Protein AF-A0A2V2ZLI0-F1 (afdb_monomer_lite)

Sequence (223 aa):
MAKIKTVINNLLGKIETTSERYEQTLEKKQEELIETQQKLQDAQFKLKDFHKMKVLGDITEEAYEAEAVTVKALTEKIETLHKEIGLIDTYKTEDVDAVLAEIKKAQAENVGEASNEVSQIKYKMQQAKLEYLQKIAEAREEYWKAVSTENRLNNILVKLGKKNQNYLSGAYEAIGFAGYGNGYSTTNLMVQQNEVFDALNYGRLPSPTISAVEKGKKAGYIK

Secondary structure (DSSP, 8-state):
-HHHHHHHHHHHHHHHHHHHHHHHHHHHHHHHHHHHHHHHHHHHHHHHHHHHHHHHTSS-HHHHHHHHHHHHHHHHHHHHHHHHHHHHHHHHHHHHHHHHHHHHHHHHHHHHHHHHHHHHHHHHHHHHHHHHHHHHHHHHHHHHHHHHHHHHHHHHHHHTTS-S------HHHHH------------TTS--HHHHHHHHHH-PPPHHHHHHHHHHHHTTS--

Organism: NCBI:txid665099

Radius of gyration: 44.16 Å; chains: 1; bounding box: 92×20×129 Å

Structure (mmCIF, N/CA/C/O backbone):
data_AF-A0A2V2ZLI0-F1
#
_entry.id   AF-A0A2V2ZLI0-F1
#
loop_
_atom_site.group_PDB
_atom_site.id
_atom_site.type_symbol
_atom_site.label_atom_id
_atom_site.label_alt_id
_atom_site.label_comp_id
_atom_site.label_asym_id
_atom_site.label_entity_id
_atom_site.label_seq_id
_atom_site.pdbx_PDB_ins_code
_atom_site.Cartn_x
_atom_site.Cartn_y
_atom_site.Cartn_z
_atom_site.occupancy
_atom_site.B_iso_or_equiv
_atom_site.auth_seq_id
_atom_site.auth_comp_id
_atom_site.auth_asym_id
_atom_site.auth_atom_id
_atom_site.pdbx_PDB_model_num
ATOM 1 N N . MET A 1 1 ? 1.819 7.529 -10.217 1.00 56.59 1 MET A N 1
ATOM 2 C CA . MET A 1 1 ? 2.603 7.529 -8.945 1.00 56.59 1 MET A CA 1
ATOM 3 C C . MET A 1 1 ? 2.273 8.609 -7.896 1.00 56.59 1 MET A C 1
ATOM 5 O O . MET A 1 1 ? 1.931 8.227 -6.783 1.00 56.59 1 MET A O 1
ATOM 9 N N . ALA A 1 2 ? 2.401 9.925 -8.157 1.00 61.19 2 ALA A N 1
ATOM 10 C CA . ALA A 1 2 ? 2.227 10.951 -7.102 1.00 61.19 2 ALA A CA 1
ATOM 11 C C . ALA A 1 2 ? 0.830 10.920 -6.447 1.00 61.19 2 ALA A C 1
ATOM 13 O O . ALA A 1 2 ? 0.724 10.978 -5.228 1.00 61.19 2 ALA A O 1
ATOM 14 N N . LYS A 1 3 ? -0.222 10.706 -7.250 1.00 74.88 3 LYS A N 1
ATOM 15 C CA . LYS A 1 3 ? -1.609 10.591 -6.771 1.00 74.88 3 LYS A CA 1
ATOM 16 C C . LYS A 1 3 ? -1.833 9.397 -5.836 1.00 74.88 3 LYS A C 1
ATOM 18 O O . LYS A 1 3 ? -2.489 9.565 -4.819 1.00 74.88 3 LYS A O 1
ATOM 23 N N . ILE A 1 4 ? -1.262 8.224 -6.127 1.00 71.94 4 ILE A N 1
ATOM 24 C CA . ILE A 1 4 ? -1.454 7.031 -5.282 1.00 71.94 4 ILE A CA 1
ATOM 25 C C . ILE A 1 4 ? -0.708 7.163 -3.950 1.00 71.94 4 ILE A C 1
ATOM 27 O O . ILE A 1 4 ? -1.255 6.803 -2.913 1.00 71.94 4 ILE A O 1
ATOM 31 N N . LYS A 1 5 ? 0.498 7.749 -3.940 1.00 74.12 5 LYS A N 1
ATOM 32 C CA . LYS A 1 5 ? 1.193 8.071 -2.680 1.00 74.12 5 LYS A CA 1
ATOM 33 C C . LYS A 1 5 ? 0.366 9.023 -1.812 1.00 74.12 5 LYS A C 1
ATOM 35 O O . LYS A 1 5 ? 0.252 8.799 -0.614 1.00 74.12 5 LYS A O 1
ATOM 40 N N . THR A 1 6 ? -0.255 10.037 -2.417 1.00 82.56 6 THR A N 1
ATOM 41 C CA . THR A 1 6 ? -1.188 10.930 -1.715 1.00 82.56 6 THR A CA 1
ATOM 42 C C . THR A 1 6 ? -2.407 10.177 -1.178 1.00 82.56 6 THR A C 1
ATOM 44 O O . THR A 1 6 ? -2.772 10.382 -0.028 1.00 82.56 6 THR A O 1
ATOM 47 N N . VAL A 1 7 ? -3.008 9.274 -1.962 1.00 80.94 7 VAL A N 1
ATOM 48 C CA . VAL A 1 7 ? -4.147 8.450 -1.516 1.00 80.94 7 VAL A CA 1
ATOM 49 C C . VAL A 1 7 ? -3.765 7.565 -0.327 1.00 80.94 7 VAL A C 1
ATOM 51 O O . VAL A 1 7 ? -4.474 7.572 0.672 1.00 80.94 7 VAL A O 1
ATOM 54 N N . ILE A 1 8 ? -2.629 6.864 -0.387 1.00 78.12 8 ILE A N 1
ATOM 55 C CA . ILE A 1 8 ? -2.151 6.014 0.716 1.00 78.12 8 ILE A CA 1
ATOM 56 C C . ILE A 1 8 ? -1.894 6.850 1.974 1.00 78.12 8 ILE A C 1
ATOM 58 O O . ILE A 1 8 ? -2.347 6.472 3.048 1.00 78.12 8 ILE A O 1
ATOM 62 N N . ASN A 1 9 ? -1.232 8.004 1.852 1.00 81.25 9 ASN A N 1
ATOM 63 C CA . ASN A 1 9 ? -0.985 8.883 2.998 1.00 81.25 9 ASN A CA 1
ATOM 64 C C . ASN A 1 9 ? -2.287 9.419 3.609 1.00 81.25 9 ASN A C 1
ATOM 66 O O . ASN A 1 9 ? -2.404 9.486 4.828 1.00 81.25 9 ASN A O 1
ATOM 70 N N . ASN A 1 10 ? -3.283 9.750 2.783 1.00 85.88 10 ASN A N 1
ATOM 71 C CA . ASN A 1 10 ? -4.595 10.173 3.270 1.00 85.88 10 ASN A CA 1
ATOM 72 C C . ASN A 1 10 ? -5.317 9.041 4.020 1.00 85.88 10 ASN A C 1
ATOM 74 O O . ASN A 1 10 ? -5.952 9.298 5.040 1.00 85.88 10 ASN A O 1
ATOM 78 N N . LEU A 1 11 ? -5.219 7.796 3.540 1.00 84.06 11 LEU A N 1
ATOM 79 C CA . LEU A 1 11 ? -5.797 6.627 4.215 1.00 84.06 11 LEU A CA 1
ATOM 80 C C . LEU A 1 11 ? -5.087 6.326 5.542 1.00 84.06 11 LEU A C 1
ATOM 82 O O . LEU A 1 11 ? -5.754 6.029 6.527 1.00 84.06 11 LEU A O 1
ATOM 86 N N . LEU A 1 12 ? -3.760 6.470 5.596 1.00 84.81 12 LEU A N 1
ATOM 87 C CA . LEU A 1 12 ? -2.995 6.347 6.841 1.00 84.81 12 LEU A CA 1
ATOM 88 C C . LEU A 1 12 ? -3.399 7.423 7.859 1.00 84.81 12 LEU A C 1
ATOM 90 O O . LEU A 1 12 ? -3.718 7.089 8.995 1.00 84.81 12 LEU A O 1
ATOM 94 N N . GLY A 1 13 ? -3.510 8.685 7.434 1.00 87.44 13 GLY A N 1
ATOM 95 C CA . GLY A 1 13 ? -4.001 9.756 8.308 1.00 87.44 13 GLY A CA 1
ATOM 96 C C . GLY A 1 13 ? -5.441 9.525 8.782 1.00 87.44 13 GLY A C 1
ATOM 97 O O . GLY A 1 13 ? -5.793 9.866 9.911 1.00 87.44 13 GLY A O 1
ATOM 98 N N . LYS A 1 14 ? -6.285 8.885 7.959 1.00 84.19 14 LYS A N 1
ATOM 99 C CA . LYS A 1 14 ? -7.637 8.473 8.366 1.00 84.19 14 LYS A CA 1
ATOM 100 C C . LYS A 1 14 ? -7.594 7.410 9.470 1.00 84.19 14 LYS A C 1
ATOM 102 O O . LYS A 1 14 ? -8.382 7.521 10.399 1.00 84.19 14 LYS A O 1
ATOM 107 N N . ILE A 1 15 ? -6.683 6.431 9.409 1.00 84.75 15 ILE A N 1
ATOM 108 C CA . ILE A 1 15 ? -6.495 5.430 10.481 1.00 84.75 15 ILE A CA 1
ATOM 109 C C . ILE A 1 15 ? -6.123 6.113 11.796 1.00 84.75 15 ILE A C 1
ATOM 111 O O . ILE A 1 15 ? -6.731 5.815 12.824 1.00 84.75 15 ILE A O 1
ATOM 115 N N . GLU A 1 16 ? -5.162 7.036 11.758 1.00 85.31 16 GLU A N 1
ATOM 116 C CA . GLU A 1 16 ? -4.714 7.786 12.938 1.00 85.31 16 GLU A CA 1
ATOM 117 C C . GLU A 1 16 ? -5.877 8.582 13.540 1.00 85.31 16 GLU A C 1
ATOM 119 O O . GLU A 1 16 ? -6.239 8.381 14.696 1.00 85.31 16 GLU A O 1
ATOM 124 N N . THR A 1 17 ? -6.561 9.381 12.715 1.00 89.19 17 THR A N 1
ATOM 125 C CA . THR A 1 17 ? -7.685 10.216 13.164 1.00 89.19 17 THR A CA 1
ATOM 126 C C . THR A 1 17 ? -8.848 9.379 13.713 1.00 89.19 17 THR A C 1
ATOM 128 O O . THR A 1 17 ? -9.485 9.755 14.697 1.00 89.19 17 THR A O 1
ATOM 131 N N . THR A 1 18 ? -9.171 8.250 13.076 1.00 87.50 18 THR A N 1
ATOM 132 C CA . THR A 1 18 ? -10.228 7.341 13.544 1.00 87.50 18 THR A CA 1
ATOM 133 C C . THR A 1 18 ? -9.838 6.688 14.869 1.00 87.50 18 THR A C 1
ATOM 135 O O . THR A 1 18 ? -10.660 6.635 15.783 1.00 87.50 18 THR A O 1
ATOM 138 N N . SER A 1 19 ? -8.584 6.251 15.007 1.00 83.06 19 SER A N 1
ATOM 139 C CA . SER A 1 19 ? -8.078 5.639 16.240 1.00 83.06 19 SER A CA 1
ATOM 140 C C . SER A 1 19 ? -8.114 6.620 17.410 1.00 83.06 19 SER A C 1
ATOM 142 O O . SER A 1 19 ? -8.636 6.273 18.467 1.00 83.06 19 SER A O 1
ATOM 144 N N . GLU A 1 20 ? -7.664 7.859 17.193 1.00 90.62 20 GLU A N 1
ATOM 145 C CA . GLU A 1 20 ? -7.719 8.930 18.196 1.00 90.62 20 GLU A CA 1
ATOM 146 C C . GLU A 1 20 ? -9.157 9.228 18.640 1.00 90.62 20 GLU A C 1
ATOM 148 O O . GLU A 1 20 ? -9.427 9.390 19.829 1.00 90.62 20 GLU A O 1
ATOM 153 N N . ARG A 1 21 ? -10.118 9.268 17.705 1.00 91.62 21 ARG A N 1
ATOM 154 C CA . ARG A 1 21 ? -11.535 9.497 18.039 1.00 91.62 21 ARG A CA 1
ATOM 155 C C . ARG A 1 21 ? -12.121 8.376 18.889 1.00 91.62 21 ARG A C 1
ATOM 157 O O . ARG A 1 21 ? -12.871 8.665 19.824 1.00 91.62 21 ARG A O 1
ATOM 164 N N . TYR A 1 22 ? -11.806 7.119 18.577 1.00 91.88 22 TYR A N 1
ATOM 165 C CA . TYR A 1 22 ? -12.249 5.988 19.392 1.00 91.88 22 TYR A CA 1
ATOM 166 C C . TYR A 1 22 ? -11.600 6.003 20.778 1.00 91.88 22 TYR A C 1
ATOM 168 O O . TYR A 1 22 ? -12.299 5.764 21.756 1.00 91.88 22 TYR A O 1
ATOM 176 N N . GLU A 1 23 ? -10.318 6.358 20.888 1.00 90.69 23 GLU A N 1
ATOM 177 C CA . GLU A 1 23 ? -9.623 6.492 22.177 1.00 90.69 23 GLU A CA 1
ATOM 178 C C . GLU A 1 23 ? -10.225 7.604 23.041 1.00 90.69 23 GLU A C 1
ATOM 180 O O . GLU A 1 23 ? -10.568 7.361 24.195 1.00 90.69 23 GLU A O 1
ATOM 185 N N . GLN A 1 24 ? -10.484 8.781 22.467 1.00 93.62 24 GLN A N 1
ATOM 186 C CA . GLN A 1 24 ? -11.171 9.870 23.173 1.00 93.62 24 GLN A CA 1
ATOM 187 C C . GLN A 1 24 ? -12.599 9.495 23.588 1.00 93.62 24 GLN A C 1
ATOM 189 O O . GLN A 1 24 ? -13.096 9.932 24.626 1.00 93.62 24 GLN A O 1
ATOM 194 N N . THR A 1 25 ? -13.302 8.718 22.761 1.00 93.75 25 THR A N 1
ATOM 195 C CA . THR A 1 25 ? -14.661 8.259 23.081 1.00 93.75 25 THR A CA 1
ATOM 196 C C . THR A 1 25 ? -14.634 7.218 24.197 1.00 93.75 25 THR A C 1
ATOM 198 O O . THR A 1 25 ? -15.476 7.266 25.092 1.00 93.75 25 THR A O 1
ATOM 201 N N . LEU A 1 26 ? -13.651 6.315 24.174 1.00 92.75 26 LEU A N 1
ATOM 202 C CA . LEU A 1 26 ? -13.420 5.322 25.216 1.00 92.75 26 LEU A CA 1
ATOM 203 C C . LEU A 1 26 ? -13.122 5.992 26.558 1.00 92.75 26 LEU A C 1
ATOM 205 O O . LEU A 1 26 ? -13.763 5.651 27.548 1.00 92.75 26 LEU A O 1
ATOM 209 N N . GLU A 1 27 ? -12.212 6.966 26.575 1.00 93.31 27 GLU A N 1
ATOM 210 C CA . GLU A 1 27 ? -11.843 7.726 27.773 1.00 93.31 27 GLU A CA 1
ATOM 211 C C . GLU A 1 27 ? -13.073 8.401 28.396 1.00 93.31 27 GLU A C 1
ATOM 213 O O . GLU A 1 27 ? -13.399 8.147 29.554 1.00 93.31 27 GLU A O 1
ATOM 218 N N . LYS A 1 28 ? -13.860 9.133 27.596 1.00 95.06 28 LYS A N 1
ATOM 219 C CA . LYS A 1 28 ? -15.111 9.761 28.061 1.00 95.06 28 LYS A CA 1
ATOM 220 C C . LYS A 1 28 ? -16.113 8.756 28.624 1.00 95.06 28 LYS A C 1
ATOM 222 O O . LYS A 1 28 ? -16.808 9.046 29.595 1.00 95.06 28 LYS A O 1
ATOM 227 N N . LYS A 1 29 ? -16.228 7.577 28.009 1.00 93.69 29 LYS A N 1
ATOM 228 C CA . LYS A 1 29 ? -17.143 6.527 28.478 1.00 93.69 29 LYS A CA 1
ATOM 229 C C . LYS A 1 29 ? -16.657 5.871 29.766 1.00 93.69 29 LYS A C 1
ATOM 231 O O . LYS A 1 29 ? -17.480 5.532 30.614 1.00 93.69 29 LYS A O 1
ATOM 236 N N . GLN A 1 30 ? -15.346 5.726 29.939 1.00 92.19 30 GLN A N 1
ATOM 237 C CA . GLN A 1 30 ? -14.742 5.256 31.184 1.00 92.19 30 GLN A CA 1
ATOM 238 C C . GLN A 1 30 ? -14.924 6.274 32.317 1.00 92.19 30 GLN A C 1
ATOM 240 O O . GLN A 1 30 ? -15.287 5.880 33.423 1.00 92.19 30 GLN A O 1
ATOM 245 N N . GLU A 1 31 ? -14.760 7.569 32.042 1.00 95.25 31 GLU A N 1
ATOM 246 C CA . GLU A 1 31 ? -15.074 8.637 32.999 1.00 95.25 31 GLU A CA 1
ATOM 247 C C . GLU A 1 31 ? -16.556 8.604 33.406 1.00 95.25 31 GLU A C 1
ATOM 249 O O . GLU A 1 31 ? -16.874 8.561 34.596 1.00 95.25 31 GLU A O 1
ATOM 254 N N . GLU A 1 32 ? -17.470 8.524 32.430 1.00 95.25 32 GLU A N 1
ATOM 255 C CA . GLU A 1 32 ? -18.914 8.433 32.685 1.00 95.25 32 GLU A CA 1
ATOM 256 C C . GLU A 1 32 ? -19.273 7.195 33.530 1.00 95.25 32 GLU A C 1
ATOM 258 O O . GLU A 1 32 ? -20.147 7.259 34.405 1.00 95.25 32 GLU A O 1
ATOM 263 N N . LEU A 1 33 ? -18.591 6.069 33.299 1.00 94.88 33 LEU A N 1
ATOM 264 C CA . LEU A 1 33 ? -18.750 4.842 34.078 1.00 94.88 33 LEU A CA 1
ATOM 265 C C . LEU A 1 33 ? -18.319 5.043 35.535 1.00 94.88 33 LEU A C 1
ATOM 267 O O . LEU A 1 33 ? -19.085 4.695 36.434 1.00 94.88 33 LEU A O 1
ATOM 271 N N . ILE A 1 34 ? -17.142 5.628 35.771 1.00 95.56 34 ILE A N 1
ATOM 272 C CA . ILE A 1 34 ? -16.619 5.888 37.121 1.00 95.56 34 ILE A CA 1
ATOM 273 C C . ILE A 1 34 ? -17.562 6.824 37.888 1.00 95.56 34 ILE A C 1
ATOM 275 O O . ILE A 1 34 ? -17.936 6.527 39.024 1.00 95.56 34 ILE A O 1
ATOM 279 N N . GLU A 1 35 ? -18.016 7.914 37.265 1.00 95.94 35 GLU A N 1
ATOM 280 C CA . GLU A 1 35 ? -18.977 8.828 37.892 1.00 95.94 35 GLU A CA 1
ATOM 281 C C . GLU A 1 35 ? -20.306 8.139 38.224 1.00 95.94 35 GLU A C 1
ATOM 283 O O . GLU A 1 35 ? -20.900 8.376 39.279 1.00 95.94 35 GLU A O 1
ATOM 288 N N . THR A 1 36 ? -20.807 7.296 37.317 1.00 95.44 36 THR A N 1
ATOM 289 C CA . THR A 1 36 ? -22.077 6.586 37.521 1.00 95.44 36 THR A CA 1
ATOM 290 C C . THR A 1 36 ? -21.944 5.535 38.629 1.00 95.44 36 THR A C 1
ATOM 292 O O . THR A 1 36 ? -22.872 5.371 39.420 1.00 95.44 36 THR A O 1
ATOM 295 N N . GLN A 1 37 ? -20.786 4.879 38.751 1.00 94.81 37 GLN A N 1
ATOM 296 C CA . GLN A 1 37 ? -20.481 3.952 39.847 1.00 94.81 37 GLN A CA 1
ATOM 297 C C . GLN A 1 37 ? -20.427 4.655 41.208 1.00 94.81 37 GLN A C 1
ATOM 299 O O . GLN A 1 37 ? -21.000 4.146 42.169 1.00 94.81 37 GLN A O 1
ATOM 304 N N . GLN A 1 38 ? -19.812 5.839 41.288 1.00 95.94 38 GLN A N 1
ATOM 305 C CA . GLN A 1 38 ? -19.815 6.648 42.515 1.00 95.94 38 GLN A CA 1
ATOM 306 C C . GLN A 1 38 ? -21.243 7.047 42.913 1.00 95.94 38 GLN A C 1
ATOM 308 O O . GLN A 1 38 ? -21.661 6.811 44.045 1.00 95.94 38 GLN A O 1
ATOM 313 N N . LYS A 1 39 ? -22.038 7.544 41.953 1.00 95.38 39 LYS A N 1
ATOM 314 C CA . LYS A 1 39 ? -23.457 7.876 42.174 1.00 95.38 39 LYS A CA 1
ATOM 315 C C . LYS A 1 39 ? -24.267 6.666 42.644 1.00 95.38 39 LYS A C 1
ATOM 317 O O . LYS A 1 39 ? -25.123 6.810 43.514 1.00 95.38 39 LYS A O 1
ATOM 322 N N . LEU A 1 40 ? -24.009 5.478 42.088 1.00 96.31 40 LEU A N 1
ATOM 323 C CA . LEU A 1 40 ? -24.662 4.241 42.518 1.00 96.31 40 LEU A CA 1
ATOM 324 C C . LEU A 1 40 ? -24.303 3.899 43.966 1.00 96.31 40 LEU A C 1
ATOM 326 O O . LEU A 1 40 ? -25.192 3.541 44.733 1.00 96.31 40 LEU A O 1
ATOM 330 N N . GLN A 1 41 ? -23.030 4.015 44.345 1.00 95.31 41 GLN A N 1
ATOM 331 C CA . GLN A 1 41 ? -22.576 3.731 45.705 1.00 95.31 41 GLN A CA 1
ATOM 332 C C . GLN A 1 41 ? -23.253 4.655 46.730 1.00 95.31 41 GLN A C 1
ATOM 334 O O . GLN A 1 41 ? -23.759 4.177 47.749 1.00 95.31 41 GLN A O 1
ATOM 339 N N . ASP A 1 42 ? -23.334 5.952 46.430 1.00 95.75 42 ASP A N 1
ATOM 340 C CA . ASP A 1 42 ? -24.015 6.935 47.279 1.00 95.75 42 ASP A CA 1
ATOM 341 C C . ASP A 1 42 ? -25.522 6.650 47.382 1.00 95.75 42 ASP A C 1
ATOM 343 O O . ASP A 1 42 ? -26.086 6.629 48.480 1.00 95.75 42 ASP A O 1
ATOM 347 N N . ALA A 1 43 ? -26.177 6.357 46.253 1.00 93.81 43 ALA A N 1
ATOM 348 C CA . ALA A 1 43 ? -27.599 6.013 46.215 1.00 93.81 43 ALA A CA 1
ATOM 349 C C . ALA A 1 43 ? -27.897 4.705 46.970 1.00 93.81 43 ALA A C 1
ATOM 351 O O . ALA A 1 43 ? -28.894 4.608 47.680 1.00 93.81 43 ALA A O 1
ATOM 352 N N . GLN A 1 44 ? -27.017 3.701 46.893 1.00 93.62 44 GLN A N 1
ATOM 353 C CA . GLN A 1 44 ? -27.145 2.459 47.663 1.00 93.62 44 GLN A CA 1
ATOM 354 C C . GLN A 1 44 ? -27.017 2.702 49.170 1.00 93.62 44 GLN A C 1
ATOM 356 O O . GLN A 1 44 ? -27.761 2.108 49.958 1.00 93.62 44 GLN A O 1
ATOM 361 N N . PHE A 1 45 ? -26.099 3.581 49.584 1.00 95.12 45 PHE A N 1
ATOM 362 C CA . PHE A 1 45 ? -25.971 3.978 50.983 1.00 95.12 45 PHE A CA 1
ATOM 363 C C . PHE A 1 45 ? -27.244 4.681 51.471 1.00 95.12 45 PHE A C 1
ATOM 365 O O . PHE A 1 45 ? -27.818 4.294 52.492 1.00 95.12 45 PHE A O 1
ATOM 372 N N . LYS A 1 46 ? -27.744 5.641 50.689 1.00 93.31 46 LYS A N 1
ATOM 373 C CA . LYS A 1 46 ? -28.980 6.370 50.984 1.00 93.31 46 LYS A CA 1
ATOM 374 C C . LYS A 1 46 ? -30.205 5.455 51.026 1.00 93.31 46 LYS A C 1
ATOM 376 O O . LYS A 1 46 ? -31.004 5.558 51.953 1.00 93.31 46 LYS A O 1
ATOM 381 N N . LEU A 1 47 ? -30.322 4.507 50.095 1.00 94.31 47 LEU A N 1
ATOM 382 C CA . LEU A 1 47 ? -31.398 3.515 50.070 1.00 94.31 47 LEU A CA 1
ATOM 383 C C . LEU A 1 47 ? -31.408 2.658 51.341 1.00 94.31 47 LEU A C 1
ATOM 385 O O . LEU A 1 47 ? -32.472 2.366 51.891 1.00 94.31 47 LEU A O 1
ATOM 389 N N . LYS A 1 48 ? -30.227 2.270 51.837 1.00 93.69 48 LYS A N 1
ATOM 390 C CA . LYS A 1 48 ? -30.094 1.524 53.094 1.00 93.69 48 LYS A CA 1
ATOM 391 C C . LYS A 1 48 ? -30.578 2.345 54.288 1.00 93.69 48 LYS A C 1
ATOM 393 O O . LYS A 1 48 ? -31.227 1.791 55.173 1.00 93.69 48 LYS A O 1
ATOM 398 N N . ASP A 1 49 ? -30.282 3.639 54.324 1.00 94.00 49 ASP A N 1
ATOM 399 C CA . ASP A 1 49 ? -30.757 4.524 55.390 1.00 94.00 49 ASP A CA 1
ATOM 400 C C . ASP A 1 49 ? -32.261 4.796 55.288 1.00 94.00 49 ASP A C 1
ATOM 402 O O . ASP A 1 49 ? -32.958 4.720 56.299 1.00 94.00 49 ASP A O 1
ATOM 406 N N . PHE A 1 50 ? -32.791 4.975 54.077 1.00 92.56 50 PHE A N 1
ATOM 407 C CA . PHE A 1 50 ? -34.231 5.086 53.833 1.00 92.56 50 PHE A CA 1
ATOM 408 C C . PHE A 1 50 ? -34.962 3.818 54.270 1.00 92.56 50 PHE A C 1
ATOM 410 O O . PHE A 1 50 ? -36.012 3.896 54.899 1.00 92.56 50 PHE A O 1
ATOM 417 N N . HIS A 1 51 ? -34.383 2.640 54.032 1.00 92.69 51 HIS A N 1
ATOM 418 C CA . HIS A 1 51 ? -34.948 1.392 54.530 1.00 92.69 51 HIS A CA 1
ATOM 419 C C . HIS A 1 51 ? -35.048 1.372 56.063 1.00 92.69 51 HIS A C 1
ATOM 421 O O . HIS A 1 51 ? -36.083 0.983 56.600 1.00 92.69 51 HIS A O 1
ATOM 427 N N . LYS A 1 52 ? -34.011 1.837 56.780 1.00 94.12 52 LYS A N 1
ATOM 428 C CA . LYS A 1 52 ? -34.053 1.948 58.250 1.00 94.12 52 LYS A CA 1
ATOM 429 C C . LYS A 1 52 ? -35.142 2.922 58.704 1.00 94.12 52 LYS A C 1
ATOM 431 O O . LYS A 1 52 ? -35.941 2.562 59.559 1.00 94.12 52 LYS A O 1
ATOM 436 N N . MET A 1 53 ? -35.191 4.119 58.116 1.00 93.12 53 MET A N 1
ATOM 437 C CA . MET A 1 53 ? -36.192 5.148 58.437 1.00 93.12 53 MET A CA 1
ATOM 438 C C . MET A 1 53 ? -37.615 4.649 58.176 1.00 93.12 53 MET A C 1
ATOM 440 O O . MET A 1 53 ? -38.506 4.852 58.991 1.00 93.12 53 MET A O 1
ATOM 444 N N . LYS A 1 54 ? -37.823 3.918 57.079 1.00 92.31 54 LYS A N 1
ATOM 445 C CA . LYS A 1 54 ? -39.104 3.290 56.755 1.00 92.31 54 LYS A CA 1
ATOM 446 C C . LYS A 1 54 ? -39.512 2.263 57.814 1.00 92.31 54 LYS A C 1
ATOM 448 O O . LYS A 1 54 ? -40.656 2.268 58.252 1.00 92.31 54 LYS A O 1
ATOM 453 N N . VAL A 1 55 ? -38.590 1.396 58.246 1.00 92.94 55 VAL A N 1
ATOM 454 C CA . VAL A 1 55 ? -38.850 0.405 59.312 1.00 92.94 55 VAL A CA 1
ATOM 455 C C . VAL A 1 55 ? -39.202 1.084 60.640 1.00 92.94 55 VAL A C 1
ATOM 457 O O . VAL A 1 55 ? -40.038 0.571 61.380 1.00 92.94 55 VAL A O 1
ATOM 460 N N . LEU A 1 56 ? -38.597 2.238 60.929 1.00 94.38 56 LEU A N 1
ATOM 461 C CA . LEU A 1 56 ? -38.903 3.054 62.109 1.00 94.38 56 LEU A CA 1
ATOM 462 C C . LEU A 1 56 ? -40.198 3.878 61.969 1.00 94.38 56 LEU A C 1
ATOM 464 O O . LEU A 1 56 ? -40.689 4.397 62.967 1.00 94.38 56 LEU A O 1
ATOM 468 N N . GLY A 1 57 ? -40.777 3.959 60.766 1.00 92.69 57 GLY A N 1
ATOM 469 C CA . GLY A 1 57 ? -41.976 4.750 60.472 1.00 92.69 57 GLY A CA 1
ATOM 470 C C . GLY A 1 57 ? -41.713 6.238 60.210 1.00 92.69 57 GLY A C 1
ATOM 471 O O . GLY A 1 57 ? -42.664 7.011 60.137 1.00 92.69 57 GLY A O 1
ATOM 472 N N . ASP A 1 58 ? -40.450 6.640 60.048 1.00 93.12 58 ASP A N 1
ATOM 473 C CA . ASP A 1 58 ? -40.035 8.035 59.840 1.00 93.12 58 ASP A CA 1
ATOM 474 C C . ASP A 1 58 ? -40.282 8.528 58.399 1.00 93.12 58 ASP A C 1
ATOM 476 O O . ASP A 1 58 ? -40.367 9.733 58.159 1.00 93.12 58 ASP A O 1
ATOM 480 N N . ILE A 1 59 ? -40.391 7.611 57.427 1.00 91.94 59 ILE A N 1
ATOM 481 C CA . ILE A 1 59 ? -40.699 7.912 56.017 1.00 91.94 59 ILE A CA 1
ATOM 482 C C . ILE A 1 59 ? -41.748 6.947 55.452 1.00 91.94 59 ILE A C 1
ATOM 484 O O . ILE A 1 59 ? -41.950 5.853 55.982 1.00 91.94 59 ILE A O 1
ATOM 488 N N . THR A 1 60 ? -42.384 7.332 54.342 1.00 93.00 60 THR A N 1
ATOM 489 C CA . THR A 1 60 ? -43.376 6.496 53.651 1.00 93.00 60 THR A CA 1
ATOM 490 C C . THR A 1 60 ? -42.731 5.422 52.769 1.00 93.00 60 THR A C 1
ATOM 492 O O . THR A 1 60 ? -41.557 5.506 52.399 1.00 93.00 60 THR A O 1
ATOM 495 N N . GLU A 1 61 ? -43.522 4.407 52.405 1.00 91.81 61 GLU A N 1
ATOM 496 C CA . GLU A 1 61 ? -43.151 3.399 51.401 1.00 91.81 61 GLU A CA 1
ATOM 497 C C . GLU A 1 61 ? -42.758 4.056 50.072 1.00 91.81 61 GLU A C 1
ATOM 499 O O . GLU A 1 61 ? -41.724 3.711 49.505 1.00 91.81 61 GLU A O 1
ATOM 504 N N . GLU A 1 62 ? -43.519 5.060 49.617 1.00 92.62 62 GLU A N 1
ATOM 505 C CA . GLU A 1 62 ? -43.266 5.699 48.320 1.00 92.62 62 GLU A CA 1
ATOM 506 C C . GLU A 1 62 ? -41.890 6.380 48.272 1.00 92.62 62 GLU A C 1
ATOM 508 O O . GLU A 1 62 ? -41.213 6.347 47.244 1.00 92.62 62 GLU A O 1
ATOM 513 N N . ALA A 1 63 ? -41.444 6.970 49.388 1.00 89.62 63 ALA A N 1
ATOM 514 C CA . ALA A 1 63 ? -40.127 7.598 49.476 1.00 89.62 63 ALA A CA 1
ATOM 515 C C . ALA A 1 63 ? -38.984 6.574 49.354 1.00 89.62 63 ALA A C 1
ATOM 517 O O . ALA A 1 63 ? -37.961 6.856 48.729 1.00 89.62 63 ALA A O 1
ATOM 518 N N . TYR A 1 64 ? -39.160 5.377 49.922 1.00 91.31 64 TYR A N 1
ATOM 519 C CA . TYR A 1 64 ? -38.209 4.275 49.780 1.00 91.31 64 TYR A CA 1
ATOM 520 C C . TYR A 1 64 ? -38.192 3.717 48.351 1.00 91.31 64 TYR A C 1
ATOM 522 O O . TYR A 1 64 ? -37.119 3.542 47.770 1.00 91.31 64 TYR A O 1
ATOM 530 N N . GLU A 1 65 ? -39.365 3.474 47.764 1.00 93.50 65 GLU A N 1
ATOM 531 C CA . GLU A 1 65 ? -39.484 2.949 46.401 1.00 93.50 65 GLU A CA 1
ATOM 532 C C . GLU A 1 65 ? -38.891 3.909 45.359 1.00 93.50 65 GLU A C 1
ATOM 534 O O . GLU A 1 65 ? -38.202 3.466 44.439 1.00 93.50 65 GLU A O 1
ATOM 539 N N . ALA A 1 66 ? -39.070 5.222 45.529 1.00 92.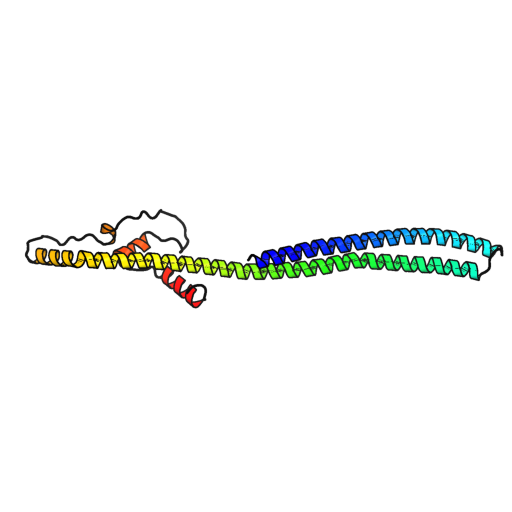44 66 ALA A N 1
ATOM 540 C CA . ALA A 1 66 ? -38.469 6.227 44.650 1.00 92.44 66 ALA A CA 1
ATOM 541 C C . ALA A 1 66 ? -36.928 6.158 44.637 1.00 92.44 66 ALA A C 1
ATOM 543 O O . ALA A 1 66 ? -36.295 6.234 43.577 1.00 92.44 66 ALA A O 1
ATOM 544 N N . GLU A 1 67 ? -36.304 5.962 45.801 1.00 91.06 67 GLU A N 1
ATOM 545 C CA . GLU A 1 67 ? -34.851 5.791 45.890 1.00 91.06 67 GLU A CA 1
ATOM 546 C C . GLU A 1 67 ? -34.412 4.439 45.295 1.00 91.06 67 GLU A C 1
ATOM 548 O O . GLU A 1 67 ? -33.405 4.364 44.587 1.00 91.06 67 GLU A O 1
ATOM 553 N N . ALA A 1 68 ? -35.199 3.373 45.487 1.00 92.56 68 ALA A N 1
ATOM 554 C CA . ALA A 1 68 ? -34.922 2.059 44.902 1.00 92.56 68 ALA A CA 1
ATOM 555 C C . ALA A 1 68 ? -34.934 2.095 43.363 1.00 92.56 68 ALA A C 1
ATOM 557 O O . ALA A 1 68 ? -34.074 1.491 42.714 1.00 92.56 68 ALA A O 1
ATOM 558 N N . VAL A 1 69 ? -35.866 2.849 42.770 1.00 95.88 69 VAL A N 1
ATOM 559 C CA . VAL A 1 69 ? -35.916 3.097 41.321 1.00 95.88 69 VAL A CA 1
ATOM 560 C C . VAL A 1 69 ? -34.655 3.818 40.840 1.00 95.88 69 VAL A C 1
ATOM 562 O O . VAL A 1 69 ? -34.112 3.460 39.795 1.00 95.88 69 VAL A O 1
ATOM 565 N N . THR A 1 70 ? -34.143 4.777 41.614 1.00 93.62 70 THR A N 1
ATOM 566 C CA . THR A 1 70 ? -32.905 5.503 41.282 1.00 93.62 70 THR A CA 1
ATOM 567 C C . THR A 1 70 ? -31.693 4.565 41.247 1.00 93.62 70 THR A C 1
ATOM 569 O O . THR A 1 70 ? -30.932 4.570 40.277 1.00 93.62 70 THR A O 1
ATOM 572 N N . VAL A 1 71 ? -31.546 3.694 42.253 1.00 94.75 71 VAL A N 1
ATOM 573 C CA . VAL A 1 71 ? -30.484 2.668 42.296 1.00 94.75 71 VAL A CA 1
ATOM 574 C C . VAL A 1 71 ? -30.575 1.714 41.100 1.00 94.75 71 VAL A C 1
ATOM 576 O O . VAL A 1 71 ? -29.559 1.394 40.474 1.00 94.75 71 VAL A O 1
ATOM 579 N N . LYS A 1 72 ? -31.791 1.280 40.749 1.00 95.88 72 LYS A N 1
ATOM 580 C CA . LYS A 1 72 ? -32.023 0.408 39.592 1.00 95.88 72 LYS A CA 1
ATOM 581 C C . LYS A 1 72 ? -31.615 1.088 38.280 1.00 95.88 72 LYS A C 1
ATOM 583 O O . LYS A 1 72 ? -30.859 0.501 37.512 1.00 95.88 72 LYS A O 1
ATOM 588 N N . ALA A 1 73 ? -32.036 2.334 38.063 1.00 95.56 73 ALA A N 1
ATOM 589 C CA . ALA A 1 73 ? -31.695 3.097 36.862 1.00 95.56 73 ALA A CA 1
ATOM 590 C C . ALA A 1 73 ? -30.176 3.298 36.704 1.00 95.56 73 ALA A C 1
ATOM 592 O O . ALA A 1 73 ? -29.639 3.175 35.604 1.00 95.56 73 ALA A O 1
ATOM 593 N N . LEU A 1 74 ? -29.460 3.562 37.803 1.00 95.69 74 LEU A N 1
ATOM 594 C CA . LEU A 1 74 ? -27.997 3.686 37.788 1.00 95.69 74 LEU A CA 1
ATOM 595 C C . LEU A 1 74 ? -27.305 2.356 37.457 1.00 95.69 74 LEU A C 1
ATOM 597 O O . LEU A 1 74 ? -26.325 2.346 36.714 1.00 95.69 74 LEU A O 1
ATOM 601 N N . THR A 1 75 ? -27.838 1.238 37.953 1.00 94.81 75 THR A N 1
ATOM 602 C CA . THR A 1 75 ? -27.321 -0.105 37.649 1.00 94.81 75 THR A CA 1
ATOM 603 C C . THR A 1 75 ? -27.504 -0.441 36.165 1.00 94.81 75 THR A C 1
ATOM 605 O O . THR A 1 75 ? -26.546 -0.834 35.502 1.00 94.81 75 THR A O 1
ATOM 608 N N . GLU A 1 76 ? -28.693 -0.196 35.607 1.00 96.56 76 GLU A N 1
ATOM 609 C CA . GLU A 1 76 ? -28.972 -0.385 34.173 1.00 96.56 76 GLU A CA 1
ATOM 610 C C . GLU A 1 76 ? -28.082 0.508 33.290 1.00 96.56 76 GLU A C 1
ATOM 612 O O . GLU A 1 76 ? -27.588 0.081 32.238 1.00 96.56 76 GLU A O 1
ATOM 617 N N . LYS A 1 77 ? -27.816 1.746 33.731 1.00 95.19 77 LYS A N 1
ATOM 618 C CA . LYS A 1 77 ? -26.899 2.654 33.035 1.00 95.19 77 LYS A CA 1
ATOM 619 C C . LYS A 1 77 ? -25.465 2.115 33.019 1.00 95.19 77 LYS A C 1
ATOM 621 O O . LYS A 1 77 ? -24.822 2.161 31.973 1.00 95.19 77 LYS A O 1
ATOM 626 N N . ILE A 1 78 ? -24.973 1.573 34.135 1.00 95.31 78 ILE A N 1
ATOM 627 C CA . ILE A 1 78 ? -23.635 0.961 34.224 1.00 95.31 78 ILE A CA 1
ATOM 628 C C . ILE A 1 78 ? -23.507 -0.232 33.272 1.00 95.31 78 ILE A C 1
ATOM 630 O O . ILE A 1 78 ? -22.520 -0.329 32.544 1.00 95.31 78 ILE A O 1
ATOM 634 N N . GLU A 1 79 ? -24.508 -1.112 33.218 1.00 95.25 79 GLU A N 1
ATOM 635 C CA . GLU A 1 79 ? -24.506 -2.239 32.276 1.00 95.25 79 GLU A CA 1
ATOM 636 C C . GLU A 1 79 ? -24.472 -1.772 30.817 1.00 95.25 79 GLU A C 1
ATOM 638 O O . GLU A 1 79 ? -23.775 -2.356 29.984 1.00 95.25 79 GLU A O 1
ATOM 643 N N . THR A 1 80 ? -25.208 -0.704 30.506 1.00 95.50 80 THR A N 1
ATOM 644 C CA . THR A 1 80 ? -25.217 -0.101 29.168 1.00 95.50 80 THR A CA 1
ATOM 645 C C . THR A 1 80 ? -23.848 0.480 28.819 1.00 95.50 80 THR A C 1
ATOM 647 O O . THR A 1 80 ? -23.321 0.177 27.751 1.00 95.50 80 THR A O 1
ATOM 650 N N . LEU A 1 81 ? -23.222 1.224 29.735 1.00 94.62 81 LEU A N 1
ATOM 651 C CA . LEU A 1 81 ? -21.877 1.775 29.539 1.00 94.62 81 LEU A CA 1
ATOM 652 C C . LEU A 1 81 ? -20.826 0.679 29.335 1.00 94.62 81 LEU A C 1
ATOM 654 O O . LEU A 1 81 ? -19.983 0.805 28.451 1.00 94.62 81 LEU A O 1
ATOM 658 N N . HIS A 1 82 ? -20.897 -0.428 30.079 1.00 92.75 82 HIS A N 1
ATOM 659 C CA . HIS A 1 82 ? -20.010 -1.573 29.856 1.00 92.75 82 HIS A CA 1
ATOM 660 C C . HIS A 1 82 ? -20.165 -2.174 28.454 1.00 92.75 82 HIS A C 1
ATOM 662 O O . HIS A 1 82 ? -19.162 -2.500 27.816 1.00 92.75 82 HIS A O 1
ATOM 668 N N . LYS A 1 83 ? -21.402 -2.297 27.953 1.00 94.31 83 LYS A N 1
ATOM 669 C CA . LYS A 1 83 ? -21.659 -2.765 26.581 1.00 94.31 83 LYS A CA 1
ATOM 670 C C . LYS A 1 83 ? -21.104 -1.792 25.545 1.00 94.31 83 LYS A C 1
ATOM 672 O O . LYS A 1 83 ? -20.434 -2.227 24.616 1.00 94.31 83 LYS A O 1
ATOM 677 N N . GLU A 1 84 ? -21.348 -0.495 25.712 1.00 92.38 84 GLU A N 1
ATOM 678 C CA . GLU A 1 84 ? -20.836 0.542 24.809 1.00 92.38 84 GLU A CA 1
ATOM 679 C C . GLU A 1 84 ? -19.303 0.549 24.761 1.00 92.38 84 GLU A C 1
ATOM 681 O O . GLU A 1 84 ? -18.730 0.573 23.675 1.00 92.38 84 GLU A O 1
ATOM 686 N N . ILE A 1 85 ? -18.636 0.442 25.915 1.00 92.62 85 ILE A N 1
ATOM 687 C CA . ILE A 1 85 ? -17.173 0.327 26.008 1.00 92.62 85 ILE A CA 1
ATOM 688 C C . ILE A 1 85 ? -16.662 -0.904 25.248 1.00 92.62 85 ILE A C 1
ATOM 690 O O . ILE A 1 85 ? -15.693 -0.798 24.500 1.00 92.62 85 ILE A O 1
ATOM 694 N N . GLY A 1 86 ? -17.320 -2.059 25.391 1.00 88.12 86 GLY A N 1
ATOM 695 C CA . GLY A 1 86 ? -16.946 -3.269 24.650 1.00 88.12 86 GLY A CA 1
ATOM 696 C C . GLY A 1 86 ? -17.130 -3.135 23.133 1.00 88.12 86 GLY A C 1
ATOM 697 O O . GLY A 1 86 ? -16.319 -3.638 22.355 1.00 88.12 86 GLY A O 1
ATOM 698 N N . LEU A 1 87 ? -18.171 -2.421 22.699 1.00 93.50 87 LEU A N 1
ATOM 699 C CA . LEU A 1 87 ? -18.429 -2.173 21.280 1.00 93.50 87 LEU A CA 1
ATOM 700 C C . LEU A 1 87 ? -17.418 -1.208 20.654 1.00 93.50 87 LEU A C 1
ATOM 702 O O . LEU A 1 87 ? -17.085 -1.377 19.486 1.00 93.50 87 LEU A O 1
ATOM 706 N N . ILE A 1 88 ? -16.896 -0.237 21.411 1.00 89.50 88 ILE A N 1
ATOM 707 C CA . ILE A 1 88 ? -15.896 0.720 20.911 1.00 89.50 88 ILE A CA 1
ATOM 708 C C . ILE A 1 88 ? -14.655 0.006 20.364 1.00 89.50 88 ILE A C 1
ATOM 710 O O . ILE A 1 88 ? -14.196 0.346 19.277 1.00 89.50 88 ILE A O 1
ATOM 714 N N . ASP A 1 89 ? -14.135 -0.997 21.073 1.00 80.94 89 ASP A N 1
ATOM 715 C CA . ASP A 1 89 ? -12.941 -1.731 20.627 1.00 80.94 89 ASP A CA 1
ATOM 716 C C . ASP A 1 89 ? -13.226 -2.590 19.382 1.00 80.9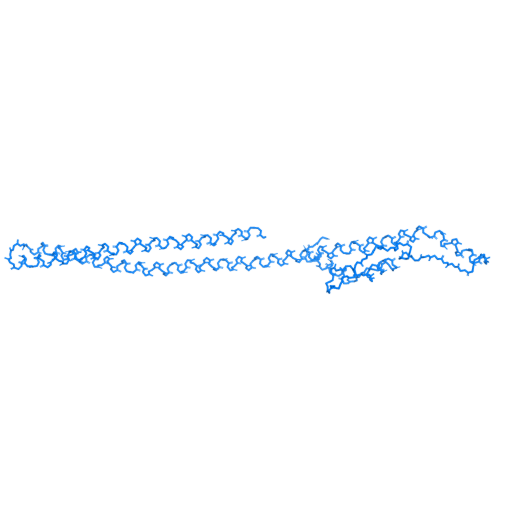4 89 ASP A C 1
ATOM 718 O O . ASP A 1 89 ? -12.419 -2.672 18.450 1.00 80.94 89 ASP A O 1
ATOM 722 N N . THR A 1 90 ? -14.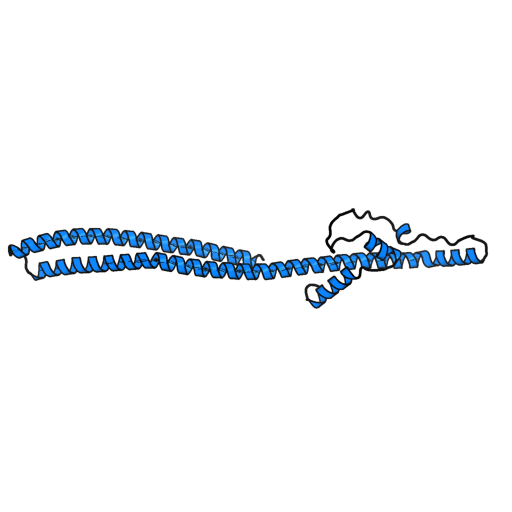437 -3.155 19.322 1.00 90.88 90 THR A N 1
ATOM 723 C CA . THR A 1 90 ? -14.914 -3.920 18.162 1.00 90.88 90 THR A CA 1
ATOM 724 C C . THR A 1 90 ? -15.002 -3.021 16.927 1.00 90.88 90 THR A C 1
ATOM 726 O O . THR A 1 90 ? -14.393 -3.322 15.902 1.00 90.88 90 THR A O 1
ATOM 729 N N . TYR A 1 91 ? -15.676 -1.873 17.036 1.00 91.69 91 TYR A N 1
ATOM 730 C CA . TYR A 1 91 ? -15.837 -0.936 15.922 1.00 91.69 91 TYR A CA 1
ATOM 731 C C . TYR A 1 91 ? -14.523 -0.265 15.514 1.00 91.69 91 TYR A C 1
ATOM 733 O O . TYR A 1 91 ? -14.285 -0.074 14.323 1.00 91.69 91 TYR A O 1
ATOM 741 N N . LYS A 1 92 ? -13.623 0.022 16.467 1.00 87.69 92 LYS A N 1
ATOM 742 C CA . LYS A 1 92 ? -12.263 0.491 16.157 1.00 87.69 92 LYS A CA 1
ATOM 743 C C . LYS A 1 92 ? -11.539 -0.510 15.262 1.00 87.69 92 LYS A C 1
ATOM 745 O O . LYS A 1 92 ? -10.955 -0.115 14.256 1.00 87.69 92 LYS A O 1
ATOM 750 N N . THR A 1 93 ? -11.590 -1.792 15.615 1.00 86.00 93 THR A N 1
ATOM 751 C CA . THR A 1 93 ? -10.938 -2.856 14.842 1.00 86.00 93 THR A CA 1
ATOM 752 C C . THR A 1 93 ? -11.553 -2.985 13.449 1.00 86.00 93 THR A C 1
ATOM 754 O O . THR A 1 93 ? -10.820 -2.965 12.462 1.00 86.00 93 THR A O 1
ATOM 757 N N . GLU A 1 94 ? -12.885 -3.034 13.349 1.00 91.00 94 GLU A N 1
ATOM 758 C CA . GLU A 1 94 ? -13.602 -3.132 12.069 1.00 91.00 94 GLU A CA 1
ATOM 759 C C . GLU A 1 94 ? -13.282 -1.961 11.125 1.00 91.00 94 GLU A C 1
ATOM 761 O O . GLU A 1 94 ? -12.972 -2.174 9.948 1.00 91.00 94 GLU A O 1
ATOM 766 N N . ASP A 1 95 ? -13.291 -0.727 11.637 1.00 86.06 95 ASP A N 1
ATOM 767 C CA . ASP A 1 95 ? -12.992 0.465 10.843 1.00 86.06 95 ASP A CA 1
ATOM 768 C C . ASP A 1 95 ? -11.524 0.502 10.391 1.00 86.06 95 ASP A C 1
ATOM 770 O O . ASP A 1 95 ? -11.231 0.870 9.247 1.00 86.06 95 ASP A O 1
ATOM 774 N N . VAL A 1 96 ? -10.583 0.112 11.259 1.00 84.31 96 VAL A N 1
ATOM 775 C CA . VAL A 1 96 ? -9.155 0.045 10.907 1.00 84.31 96 VAL A CA 1
ATOM 776 C C . VAL A 1 96 ? -8.910 -1.028 9.846 1.00 84.31 96 VAL A C 1
ATOM 778 O O . VAL A 1 96 ? -8.222 -0.757 8.857 1.00 84.31 96 VAL A O 1
ATOM 781 N N . ASP A 1 97 ? -9.505 -2.211 9.992 1.00 86.69 97 ASP A N 1
ATOM 782 C CA . ASP A 1 97 ? -9.377 -3.304 9.025 1.00 86.69 97 ASP A CA 1
ATOM 783 C C . ASP A 1 97 ? -9.959 -2.935 7.655 1.00 86.69 97 ASP A C 1
ATOM 785 O O . ASP A 1 97 ? -9.352 -3.234 6.618 1.00 86.69 97 ASP A O 1
ATOM 789 N N . ALA A 1 98 ? -11.086 -2.216 7.628 1.00 88.75 98 ALA A N 1
ATOM 790 C CA . ALA A 1 98 ? -11.668 -1.699 6.393 1.00 88.75 98 ALA A CA 1
ATOM 791 C C . ALA A 1 98 ? -10.703 -0.744 5.667 1.00 88.75 98 ALA A C 1
ATOM 793 O O . ALA A 1 98 ? -10.457 -0.896 4.465 1.00 88.75 98 ALA A O 1
ATOM 794 N N . VAL A 1 99 ? -10.083 0.197 6.389 1.00 86.56 99 VAL A N 1
ATOM 795 C CA . VAL A 1 99 ? -9.113 1.127 5.788 1.00 86.56 99 VAL A CA 1
ATOM 796 C C . VAL A 1 99 ? -7.827 0.404 5.362 1.00 86.56 99 VAL A C 1
ATOM 798 O O . VAL A 1 99 ? -7.276 0.699 4.298 1.00 86.56 99 VAL A O 1
ATOM 801 N N . LEU A 1 100 ? -7.360 -0.596 6.117 1.00 83.06 100 LEU A N 1
ATOM 802 C CA . LEU A 1 100 ? -6.220 -1.430 5.717 1.00 83.06 100 LEU A CA 1
ATOM 803 C C . LEU A 1 100 ? -6.493 -2.208 4.422 1.00 83.06 100 LEU A C 1
ATOM 805 O O . LEU A 1 100 ? -5.593 -2.346 3.584 1.00 83.06 100 LEU A O 1
ATOM 809 N N . ALA A 1 101 ? -7.717 -2.701 4.225 1.00 87.94 101 ALA A N 1
ATOM 810 C CA . ALA A 1 101 ? -8.117 -3.349 2.980 1.00 87.94 101 ALA A CA 1
ATOM 811 C C . ALA A 1 101 ? -8.069 -2.374 1.787 1.00 87.94 101 ALA A C 1
ATOM 813 O O . ALA A 1 101 ? -7.555 -2.732 0.721 1.00 87.94 101 ALA A O 1
ATOM 814 N N . GLU A 1 102 ? -8.516 -1.128 1.973 1.00 85.44 102 GLU A N 1
ATOM 815 C CA . GLU A 1 102 ? -8.398 -0.068 0.961 1.00 85.44 102 GLU A CA 1
ATOM 816 C C . GLU A 1 102 ? -6.930 0.243 0.620 1.00 85.44 102 GLU A C 1
ATOM 818 O O . GLU A 1 102 ? -6.578 0.333 -0.560 1.00 85.44 102 GLU A O 1
ATOM 823 N N . ILE A 1 103 ? -6.047 0.324 1.625 1.00 84.12 103 ILE A N 1
ATOM 824 C CA . ILE A 1 103 ? -4.604 0.537 1.416 1.00 84.12 103 ILE A CA 1
ATOM 825 C C . ILE A 1 103 ? -3.995 -0.607 0.600 1.00 84.12 103 ILE A C 1
ATOM 827 O O . ILE A 1 103 ? -3.266 -0.354 -0.363 1.00 84.12 103 ILE A O 1
ATOM 831 N N . LYS A 1 104 ? -4.300 -1.866 0.943 1.00 85.50 104 LYS A N 1
ATOM 832 C CA . LYS A 1 104 ? -3.802 -3.038 0.202 1.00 85.50 104 LYS A CA 1
ATOM 833 C C . LYS A 1 104 ? -4.251 -3.014 -1.258 1.00 85.50 104 LYS A C 1
ATOM 835 O O . LYS A 1 104 ? -3.452 -3.303 -2.150 1.00 85.50 104 LYS A O 1
ATOM 840 N N . LYS A 1 105 ? -5.502 -2.628 -1.515 1.00 85.94 105 LYS A N 1
ATOM 841 C CA . LYS A 1 105 ? -6.027 -2.482 -2.877 1.00 85.94 105 LYS A CA 1
ATOM 842 C C . LYS A 1 105 ? -5.290 -1.383 -3.650 1.00 85.94 105 LYS A C 1
ATOM 844 O O . LYS A 1 105 ? -4.805 -1.640 -4.750 1.00 85.94 105 LYS A O 1
ATOM 849 N N . ALA A 1 106 ? -5.116 -0.205 -3.049 1.00 81.12 106 ALA A N 1
ATOM 850 C CA . ALA A 1 106 ? -4.379 0.903 -3.660 1.00 81.12 106 ALA A CA 1
ATOM 851 C C . ALA A 1 106 ? -2.904 0.549 -3.940 1.00 81.12 106 ALA A C 1
ATOM 853 O O . ALA A 1 106 ? -2.339 0.957 -4.957 1.00 81.12 106 ALA A O 1
ATOM 854 N N . GLN A 1 107 ? -2.265 -0.243 -3.072 1.00 79.38 107 GLN A N 1
ATOM 855 C CA . GLN A 1 107 ? -0.910 -0.750 -3.305 1.00 79.38 107 GLN A CA 1
ATOM 856 C C . GLN A 1 107 ? -0.842 -1.710 -4.497 1.00 79.38 107 GLN A C 1
ATOM 858 O O . GLN A 1 107 ? 0.065 -1.580 -5.320 1.00 79.38 107 GLN A O 1
ATOM 863 N N . ALA A 1 108 ? -1.789 -2.643 -4.618 1.00 80.56 108 ALA A N 1
ATOM 864 C CA . ALA A 1 108 ? -1.838 -3.572 -5.746 1.00 80.56 108 ALA A CA 1
ATOM 865 C C . ALA A 1 108 ? -2.010 -2.834 -7.087 1.00 80.56 108 ALA A C 1
ATOM 867 O O . ALA A 1 108 ? -1.307 -3.132 -8.055 1.00 80.56 108 ALA A O 1
ATOM 868 N N . GLU A 1 109 ? -2.875 -1.817 -7.122 1.00 77.25 109 GLU A N 1
ATOM 869 C CA . GLU A 1 109 ? -3.061 -0.946 -8.290 1.00 77.25 109 GLU A CA 1
ATOM 870 C C . GLU A 1 109 ? -1.769 -0.177 -8.640 1.00 77.25 109 GLU A C 1
ATOM 872 O O . GLU A 1 109 ? -1.365 -0.138 -9.805 1.00 77.25 109 GLU A O 1
ATOM 877 N N . ASN A 1 110 ? -1.045 0.340 -7.638 1.00 78.00 110 ASN A N 1
ATOM 878 C CA . ASN A 1 110 ? 0.236 1.030 -7.841 1.00 78.00 110 ASN A CA 1
ATOM 879 C C . ASN A 1 110 ? 1.321 0.125 -8.440 1.00 78.00 110 ASN A C 1
ATOM 881 O O . ASN A 1 110 ? 2.100 0.568 -9.281 1.00 78.00 110 ASN A O 1
ATOM 885 N N . VAL A 1 111 ? 1.393 -1.143 -8.018 1.00 74.44 111 VAL A N 1
ATOM 886 C CA . VAL A 1 111 ? 2.354 -2.107 -8.582 1.00 74.44 111 VAL A CA 1
ATOM 887 C C . VAL A 1 111 ? 2.068 -2.340 -10.069 1.00 74.44 111 VAL A C 1
ATOM 889 O O . VAL A 1 111 ? 3.004 -2.402 -10.868 1.00 74.44 111 VAL A O 1
ATOM 892 N N . GLY A 1 112 ? 0.789 -2.400 -10.456 1.00 74.81 112 GLY A N 1
ATOM 893 C CA . GLY A 1 112 ? 0.372 -2.485 -11.856 1.00 74.81 112 GLY A CA 1
ATOM 894 C C . GLY A 1 112 ? 0.795 -1.261 -12.675 1.00 74.81 112 GLY A C 1
ATOM 895 O O . GLY A 1 112 ? 1.437 -1.408 -13.718 1.00 74.81 112 GLY A O 1
ATOM 896 N N . GLU A 1 113 ? 0.503 -0.052 -12.186 1.00 76.56 113 GLU A N 1
ATOM 897 C CA . GLU A 1 113 ? 0.897 1.197 -12.855 1.00 76.56 113 GLU A CA 1
ATOM 898 C C . GLU A 1 113 ? 2.420 1.350 -12.963 1.00 76.56 113 GLU A C 1
ATOM 900 O O . GLU A 1 113 ? 2.938 1.632 -14.044 1.00 76.56 113 GLU A O 1
ATOM 905 N N . ALA A 1 114 ? 3.156 1.111 -11.875 1.00 75.50 114 ALA A N 1
ATOM 906 C CA . ALA A 1 114 ? 4.612 1.213 -11.861 1.00 75.50 114 ALA A CA 1
ATOM 907 C C . ALA A 1 114 ? 5.266 0.194 -12.808 1.00 75.50 114 ALA A C 1
ATOM 909 O O . ALA A 1 114 ? 6.219 0.526 -13.511 1.00 75.50 114 ALA A O 1
ATOM 910 N N . SER A 1 115 ? 4.738 -1.032 -12.880 1.00 78.50 115 SER A N 1
ATOM 911 C CA . SER A 1 115 ? 5.204 -2.047 -13.835 1.00 78.50 115 SER A CA 1
ATOM 912 C C . SER A 1 115 ? 4.988 -1.610 -15.290 1.00 78.50 115 SER A C 1
ATOM 914 O O . SER A 1 115 ? 5.878 -1.781 -16.135 1.00 78.50 115 SER A O 1
ATOM 916 N N . ASN A 1 116 ? 3.848 -0.976 -15.584 1.00 81.25 116 ASN A N 1
ATOM 917 C CA . ASN A 1 116 ? 3.562 -0.406 -16.901 1.00 81.25 116 ASN A CA 1
ATOM 918 C C . ASN A 1 116 ? 4.493 0.767 -17.236 1.00 81.25 116 ASN A C 1
ATOM 920 O O . ASN A 1 116 ? 5.051 0.795 -18.332 1.00 81.25 116 ASN A O 1
ATOM 924 N N . GLU A 1 117 ? 4.722 1.700 -16.308 1.00 81.50 117 GLU A N 1
ATOM 925 C CA . GLU A 1 117 ? 5.659 2.817 -16.499 1.00 81.50 117 GLU A CA 1
ATOM 926 C C . GLU A 1 117 ? 7.096 2.316 -16.729 1.00 81.50 117 GLU A C 1
ATOM 928 O O . GLU A 1 117 ? 7.763 2.737 -17.676 1.00 81.50 117 GLU A O 1
ATOM 933 N N . VAL A 1 118 ? 7.565 1.350 -15.932 1.00 82.94 118 VAL A N 1
ATOM 934 C CA . VAL A 1 118 ? 8.882 0.716 -16.124 1.00 82.94 118 VAL A CA 1
ATOM 935 C C . VAL A 1 118 ? 8.964 0.025 -17.485 1.00 82.94 118 VAL A C 1
ATOM 937 O O . VAL A 1 118 ? 9.991 0.112 -18.162 1.00 82.94 118 VAL A O 1
ATOM 940 N N . SER A 1 119 ? 7.893 -0.640 -17.922 1.00 82.06 119 SER A N 1
ATOM 941 C CA . SER A 1 119 ? 7.831 -1.265 -19.246 1.00 82.06 119 SER A CA 1
ATOM 942 C C . SER A 1 119 ? 7.900 -0.222 -20.363 1.00 82.06 119 SER A C 1
ATOM 944 O O . SER A 1 119 ? 8.688 -0.393 -21.293 1.00 82.06 119 SER A O 1
ATOM 946 N N . GLN A 1 120 ? 7.173 0.894 -20.246 1.00 87.25 120 GLN A N 1
ATOM 947 C CA . GLN A 1 120 ? 7.280 2.021 -21.180 1.00 87.25 120 GLN A CA 1
ATOM 948 C C . GLN A 1 120 ? 8.706 2.562 -21.256 1.00 87.25 120 GLN A C 1
ATOM 950 O O . GLN A 1 120 ? 9.226 2.754 -22.354 1.00 87.25 120 GLN A O 1
ATOM 955 N N . ILE A 1 121 ? 9.361 2.772 -20.112 1.00 85.69 121 ILE A N 1
ATOM 956 C CA . ILE A 1 121 ? 10.752 3.240 -20.061 1.00 85.69 121 ILE A CA 1
ATOM 957 C C . ILE A 1 121 ? 11.674 2.247 -20.778 1.00 85.69 121 ILE A C 1
ATOM 959 O O . ILE A 1 121 ? 12.450 2.653 -21.642 1.00 85.69 121 ILE A O 1
ATOM 963 N N . LYS A 1 122 ? 11.552 0.942 -20.498 1.00 83.50 122 LYS A N 1
ATOM 964 C CA . LYS A 1 122 ? 12.349 -0.102 -21.164 1.00 83.50 122 LYS A CA 1
ATOM 965 C C . LYS A 1 122 ? 12.180 -0.075 -22.684 1.00 83.50 122 LYS A C 1
ATOM 967 O O . LYS A 1 122 ? 13.179 -0.123 -23.398 1.00 83.50 122 LYS A O 1
ATOM 972 N N . TYR A 1 123 ? 10.948 0.022 -23.187 1.00 86.81 123 TYR A N 1
ATOM 973 C CA . TYR A 1 123 ? 10.701 0.074 -24.631 1.00 86.81 123 TYR A CA 1
ATOM 974 C C . TYR A 1 123 ? 11.193 1.381 -25.265 1.00 86.81 123 TYR A C 1
ATOM 976 O O . TYR A 1 123 ? 11.778 1.331 -26.344 1.00 86.81 123 TYR A O 1
ATOM 984 N N . LYS A 1 124 ? 11.063 2.530 -24.585 1.00 86.69 124 LYS A N 1
ATOM 985 C CA . LYS A 1 124 ? 11.650 3.805 -25.044 1.00 86.69 124 LYS A CA 1
ATOM 986 C C . LYS A 1 124 ? 13.170 3.728 -25.155 1.00 86.69 124 LYS A C 1
ATOM 988 O O . LYS A 1 124 ? 13.736 4.208 -26.129 1.00 86.69 124 LYS A O 1
ATOM 993 N N . MET A 1 125 ? 13.836 3.088 -24.196 1.00 84.50 125 MET A N 1
ATOM 994 C CA . MET A 1 125 ? 15.284 2.887 -24.266 1.00 84.50 125 MET A CA 1
ATOM 995 C C . MET A 1 125 ? 15.686 1.951 -25.418 1.00 84.50 125 MET A C 1
ATOM 997 O O . MET A 1 125 ? 16.674 2.216 -26.095 1.00 84.50 125 MET A O 1
ATOM 1001 N N . GLN A 1 126 ? 14.915 0.887 -25.681 1.00 83.94 126 GLN A N 1
ATOM 1002 C CA . GLN A 1 126 ? 15.134 0.017 -26.848 1.00 83.94 126 GLN A CA 1
ATOM 1003 C C . GLN A 1 126 ? 14.946 0.773 -28.171 1.00 83.94 126 GLN A C 1
ATOM 1005 O O . GLN A 1 126 ? 15.728 0.587 -29.101 1.00 83.94 126 GLN A O 1
ATOM 1010 N N . GLN A 1 127 ? 13.952 1.663 -28.243 1.00 88.19 127 GLN A N 1
ATOM 1011 C CA . GLN A 1 127 ? 13.738 2.540 -29.394 1.00 88.19 127 GLN A CA 1
ATOM 1012 C C . GLN A 1 127 ? 14.918 3.491 -29.605 1.00 88.19 127 GLN A C 1
ATOM 1014 O O . GLN A 1 127 ? 15.463 3.528 -30.702 1.00 88.19 127 GLN A O 1
ATOM 1019 N N . ALA A 1 128 ? 15.385 4.167 -28.553 1.00 87.44 128 ALA A N 1
ATOM 1020 C CA . ALA A 1 128 ? 16.554 5.041 -28.634 1.00 87.44 128 ALA A CA 1
ATOM 1021 C C . ALA A 1 128 ? 17.823 4.283 -29.070 1.00 87.44 128 ALA A C 1
ATOM 1023 O O . ALA A 1 128 ? 18.595 4.776 -29.891 1.00 87.44 128 ALA A O 1
ATOM 1024 N N . LYS A 1 129 ? 18.025 3.055 -28.567 1.00 85.44 129 LYS A N 1
ATOM 1025 C CA . LYS A 1 129 ? 19.116 2.175 -29.010 1.00 85.44 129 LYS A CA 1
ATOM 1026 C C . LYS A 1 129 ? 19.015 1.866 -30.506 1.00 85.44 129 LYS A C 1
ATOM 1028 O O . LYS A 1 129 ? 20.023 1.930 -31.208 1.00 85.44 129 LYS A O 1
ATOM 1033 N N . LEU A 1 130 ? 17.820 1.532 -30.996 1.00 87.88 130 LEU A N 1
ATOM 1034 C CA . LEU A 1 130 ? 17.601 1.255 -32.415 1.00 87.88 130 LEU A CA 1
ATOM 1035 C C . LEU A 1 130 ? 17.871 2.490 -33.281 1.00 87.88 130 LEU A C 1
ATOM 1037 O O . LEU A 1 130 ? 18.585 2.375 -34.270 1.00 87.88 130 LEU A O 1
ATOM 1041 N N . GLU A 1 131 ? 17.350 3.652 -32.891 1.00 89.81 131 GLU A N 1
ATOM 1042 C CA . GLU A 1 131 ? 17.549 4.927 -33.595 1.00 89.81 131 GLU A CA 1
ATOM 1043 C C . GLU A 1 131 ? 19.034 5.297 -33.681 1.00 89.81 131 GLU A C 1
ATOM 1045 O O . GLU A 1 131 ? 19.528 5.695 -34.735 1.00 89.81 131 GLU A O 1
ATOM 1050 N N . TYR A 1 132 ? 19.777 5.098 -32.594 1.00 86.69 132 TYR A N 1
ATOM 1051 C CA . TYR A 1 132 ? 21.222 5.291 -32.578 1.00 86.69 132 TYR A CA 1
ATOM 1052 C C . TYR A 1 132 ? 21.949 4.355 -33.566 1.00 86.69 132 TYR A C 1
ATOM 1054 O O . TYR A 1 132 ? 22.768 4.813 -34.364 1.00 86.69 132 TYR A O 1
ATOM 1062 N N . LEU A 1 133 ? 21.624 3.056 -33.574 1.00 86.06 133 LEU A N 1
ATOM 1063 C CA . LEU A 1 133 ? 22.225 2.098 -34.515 1.00 86.06 133 LEU A CA 1
ATOM 1064 C C . LEU A 1 133 ? 21.814 2.377 -35.972 1.00 86.06 133 LEU A C 1
ATOM 1066 O O . LEU A 1 133 ? 22.614 2.178 -36.885 1.00 86.06 133 LEU A O 1
ATOM 1070 N N . GLN A 1 134 ? 20.600 2.885 -36.202 1.00 90.19 134 GLN A N 1
ATOM 1071 C CA . GLN A 1 134 ? 20.148 3.352 -37.516 1.00 90.19 134 GLN A CA 1
ATOM 1072 C C . GLN A 1 134 ? 20.975 4.540 -37.999 1.00 90.19 134 GLN A C 1
ATOM 1074 O O . GLN A 1 134 ? 21.454 4.519 -39.128 1.00 90.19 134 GLN A O 1
ATOM 1079 N N . LYS A 1 135 ? 21.228 5.531 -37.137 1.00 88.38 135 LYS A N 1
ATOM 1080 C CA . LYS A 1 135 ? 22.086 6.679 -37.471 1.00 88.38 135 LYS A CA 1
ATOM 1081 C C . LYS A 1 135 ? 23.506 6.257 -37.829 1.00 88.38 135 LYS A C 1
ATOM 1083 O O . LYS A 1 135 ? 24.106 6.814 -38.743 1.00 88.38 135 LYS A O 1
ATOM 1088 N N . ILE A 1 136 ? 24.027 5.237 -37.156 1.00 85.19 136 ILE A N 1
ATOM 1089 C CA . ILE A 1 136 ? 25.310 4.634 -37.517 1.00 85.19 136 ILE A CA 1
ATOM 1090 C C . ILE A 1 136 ? 25.264 3.995 -38.913 1.00 85.19 136 ILE A C 1
ATOM 1092 O O . ILE A 1 136 ? 26.179 4.194 -39.714 1.00 85.19 136 ILE A O 1
ATOM 1096 N N . ALA A 1 137 ? 24.218 3.224 -39.211 1.00 86.81 137 ALA A N 1
ATOM 1097 C CA . ALA A 1 137 ? 24.059 2.589 -40.516 1.00 86.81 137 ALA A CA 1
ATOM 1098 C C . ALA A 1 137 ? 23.890 3.628 -41.644 1.00 86.81 137 ALA A C 1
ATOM 1100 O O . ALA A 1 137 ? 24.458 3.460 -42.721 1.00 86.81 137 ALA A O 1
ATOM 1101 N N . GLU A 1 138 ? 23.185 4.732 -41.384 1.00 89.12 138 GLU A N 1
ATOM 1102 C CA . GLU A 1 138 ? 23.071 5.877 -42.298 1.00 89.12 138 GLU A CA 1
ATOM 1103 C C . GLU A 1 138 ? 24.442 6.527 -42.557 1.00 89.12 138 GLU A C 1
ATOM 1105 O O . GLU A 1 138 ? 24.824 6.718 -43.712 1.00 89.12 138 GLU A O 1
ATOM 1110 N N . ALA A 1 139 ? 25.235 6.781 -41.509 1.00 85.50 139 ALA A N 1
ATOM 1111 C CA . ALA A 1 139 ? 26.581 7.346 -41.644 1.00 85.50 139 ALA A CA 1
ATOM 1112 C C . ALA A 1 139 ? 27.512 6.452 -42.487 1.00 85.50 139 ALA A C 1
ATOM 1114 O O . ALA A 1 139 ? 28.314 6.944 -43.284 1.00 85.50 139 ALA A O 1
ATOM 1115 N N . ARG A 1 140 ? 27.370 5.124 -42.374 1.00 86.12 140 ARG A N 1
ATOM 1116 C CA . ARG A 1 140 ? 28.041 4.168 -43.266 1.00 86.12 140 ARG A CA 1
ATOM 1117 C C . ARG A 1 140 ? 27.646 4.398 -44.726 1.00 86.12 140 ARG A C 1
ATOM 1119 O O . ARG A 1 140 ? 28.512 4.370 -45.601 1.00 86.12 140 ARG A O 1
ATOM 1126 N N . GLU A 1 141 ? 26.360 4.558 -45.025 1.00 89.75 141 GLU A N 1
ATOM 1127 C CA . GLU A 1 141 ? 25.908 4.797 -46.402 1.00 89.75 141 GLU A CA 1
ATOM 1128 C C . GLU A 1 141 ? 26.445 6.115 -46.965 1.00 89.75 141 GLU A C 1
ATOM 1130 O O . GLU A 1 141 ? 26.861 6.162 -48.124 1.00 89.75 141 GLU A O 1
ATOM 1135 N N . GLU A 1 142 ? 26.472 7.171 -46.153 1.00 88.75 142 GLU A N 1
ATOM 1136 C CA . GLU A 1 142 ? 27.059 8.461 -46.522 1.00 88.75 142 GLU A CA 1
ATOM 1137 C C . GLU A 1 142 ? 28.552 8.339 -46.827 1.00 88.75 142 GLU A C 1
ATOM 1139 O O . GLU A 1 142 ? 29.010 8.825 -47.865 1.00 88.75 142 GLU A O 1
ATOM 1144 N N . TYR A 1 143 ? 29.296 7.611 -45.992 1.00 87.25 143 TYR A N 1
ATOM 1145 C CA . TYR A 1 143 ? 30.700 7.309 -46.245 1.00 87.25 143 TYR A CA 1
ATOM 1146 C C . TYR A 1 143 ? 30.897 6.594 -47.584 1.00 87.25 143 TYR A C 1
ATOM 1148 O O . TYR A 1 143 ? 31.686 7.046 -48.415 1.00 87.25 143 TYR A O 1
ATOM 1156 N N . TRP A 1 144 ? 30.142 5.520 -47.841 1.00 87.31 144 TRP A N 1
ATOM 1157 C CA . TRP A 1 144 ? 30.255 4.775 -49.097 1.00 87.31 144 TRP A CA 1
ATOM 1158 C C . TRP A 1 144 ? 29.914 5.624 -50.320 1.00 87.31 144 TRP A C 1
ATOM 1160 O O . TRP A 1 144 ? 30.544 5.459 -51.366 1.00 87.31 144 TRP A O 1
ATOM 1170 N N . LYS A 1 145 ? 28.962 6.557 -50.202 1.00 89.94 145 LYS A N 1
ATOM 1171 C CA . LYS A 1 145 ? 28.674 7.539 -51.255 1.00 89.94 145 LYS A CA 1
ATOM 1172 C C . LYS A 1 145 ? 29.868 8.466 -51.485 1.00 89.94 145 LYS A C 1
ATOM 1174 O O . LYS A 1 145 ? 30.264 8.633 -52.639 1.00 89.94 145 LYS A O 1
ATOM 1179 N N . ALA A 1 146 ? 30.466 9.005 -50.423 1.00 87.56 146 ALA A N 1
ATOM 1180 C CA . ALA A 1 146 ? 31.598 9.930 -50.507 1.00 87.56 146 ALA A CA 1
ATOM 1181 C C . ALA A 1 146 ? 32.823 9.303 -51.196 1.00 87.56 146 ALA A C 1
ATOM 1183 O O . ALA A 1 146 ? 33.423 9.911 -52.081 1.00 87.56 146 ALA A O 1
ATOM 1184 N N . VAL A 1 147 ? 33.147 8.054 -50.860 1.00 89.69 147 VAL A N 1
ATOM 1185 C CA . VAL A 1 147 ? 34.313 7.337 -51.410 1.00 89.69 147 VAL A CA 1
ATOM 1186 C C . VAL A 1 147 ? 34.022 6.583 -52.714 1.00 89.69 147 VAL A C 1
ATOM 1188 O O . VAL A 1 147 ? 34.922 5.992 -53.312 1.00 89.69 147 VAL A O 1
ATOM 1191 N N . SER A 1 148 ? 32.771 6.587 -53.191 1.00 88.56 148 SER A N 1
ATOM 1192 C CA . SER A 1 148 ? 32.346 5.798 -54.358 1.00 88.56 148 SER A CA 1
ATOM 1193 C C . SER A 1 148 ? 33.115 6.150 -55.635 1.00 88.56 148 SER A C 1
ATOM 1195 O O . SER A 1 148 ? 33.521 5.258 -56.385 1.00 88.56 148 SER A O 1
ATOM 1197 N N . THR A 1 149 ? 33.355 7.440 -55.878 1.00 85.69 149 THR A N 1
ATOM 1198 C CA . THR A 1 149 ? 34.089 7.925 -57.053 1.00 85.69 149 THR A CA 1
ATOM 1199 C C . THR A 1 149 ? 35.553 7.504 -57.002 1.00 85.69 149 THR A C 1
ATOM 1201 O O . THR A 1 149 ? 36.075 6.994 -57.993 1.00 85.69 149 THR A O 1
ATOM 1204 N N . GLU A 1 150 ? 36.198 7.649 -55.844 1.00 87.25 150 GLU A N 1
ATOM 1205 C CA . GLU A 1 150 ? 37.584 7.224 -55.641 1.00 87.25 150 GLU A CA 1
ATOM 1206 C C . GLU A 1 150 ? 37.729 5.710 -55.815 1.00 87.25 150 GLU A C 1
ATOM 1208 O O . GLU A 1 150 ? 38.617 5.242 -56.527 1.00 87.25 150 GLU A O 1
ATOM 1213 N N . ASN A 1 151 ? 36.800 4.933 -55.258 1.00 87.62 151 ASN A N 1
ATOM 1214 C CA . ASN A 1 151 ? 36.764 3.489 -55.440 1.00 87.62 151 ASN A CA 1
ATOM 1215 C C . ASN A 1 151 ? 36.627 3.108 -56.930 1.00 87.62 151 ASN A C 1
ATOM 1217 O O . ASN A 1 151 ? 37.342 2.237 -57.432 1.00 87.62 151 ASN A O 1
ATOM 1221 N N . ARG A 1 152 ? 35.746 3.782 -57.684 1.00 85.75 152 ARG A N 1
ATOM 1222 C CA . ARG A 1 152 ? 35.606 3.568 -59.138 1.00 85.75 152 ARG A CA 1
ATOM 1223 C C . ARG A 1 152 ? 36.887 3.921 -59.895 1.00 85.75 152 ARG A C 1
ATOM 1225 O O 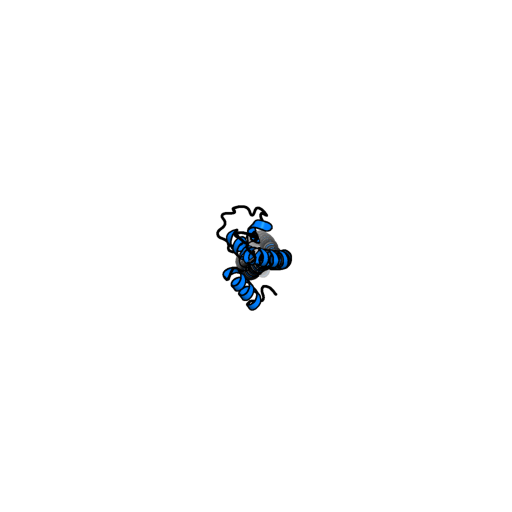. ARG A 1 152 ? 37.295 3.145 -60.759 1.00 85.75 152 ARG A O 1
ATOM 1232 N N . LEU A 1 153 ? 37.533 5.038 -59.560 1.00 85.75 153 LEU A N 1
ATOM 1233 C CA . LEU A 1 153 ? 38.802 5.451 -60.163 1.00 85.75 153 LEU A CA 1
ATOM 1234 C C . LEU A 1 153 ? 39.915 4.435 -59.876 1.00 85.75 153 LEU A C 1
ATOM 1236 O O . LEU A 1 153 ? 40.586 3.984 -60.803 1.00 85.75 153 LEU A O 1
ATOM 1240 N N . ASN A 1 154 ? 40.069 4.016 -58.619 1.00 88.06 154 ASN A N 1
ATOM 1241 C CA . ASN A 1 154 ? 41.053 3.012 -58.223 1.00 88.06 154 ASN A CA 1
ATOM 1242 C C . ASN A 1 154 ? 40.844 1.689 -58.974 1.00 88.06 154 ASN A C 1
ATOM 1244 O O . ASN A 1 154 ? 41.810 1.111 -59.470 1.00 88.06 154 ASN A O 1
ATOM 1248 N N . ASN A 1 155 ? 39.596 1.240 -59.139 1.00 86.19 155 ASN A N 1
ATOM 1249 C CA . ASN A 1 155 ? 39.283 0.051 -59.936 1.00 86.19 155 ASN A CA 1
ATOM 1250 C C . ASN A 1 155 ? 39.698 0.191 -61.411 1.00 86.19 155 ASN A C 1
ATOM 1252 O O . ASN A 1 155 ? 40.179 -0.772 -62.007 1.00 86.19 155 ASN A O 1
ATOM 1256 N N . ILE A 1 156 ? 39.534 1.374 -62.012 1.00 87.62 156 ILE A N 1
ATOM 1257 C CA . ILE A 1 156 ? 39.988 1.638 -63.387 1.00 87.62 156 ILE A CA 1
ATOM 1258 C C . ILE A 1 156 ? 41.520 1.598 -63.461 1.00 87.62 156 ILE A C 1
ATOM 1260 O O . ILE A 1 156 ? 42.068 0.941 -64.343 1.00 87.62 156 ILE A O 1
ATOM 1264 N N . LEU A 1 157 ? 42.218 2.241 -62.521 1.00 86.88 157 LEU A N 1
ATOM 1265 C CA . LEU A 1 157 ? 43.685 2.254 -62.481 1.00 86.88 157 LEU A CA 1
ATOM 1266 C C . LEU A 1 157 ? 44.278 0.849 -62.323 1.00 86.88 157 LEU A C 1
ATOM 1268 O O . LEU A 1 157 ? 45.286 0.543 -62.960 1.00 86.88 157 LEU A O 1
ATOM 1272 N N . VAL A 1 158 ? 43.633 -0.017 -61.535 1.00 89.62 158 VAL A N 1
ATOM 1273 C CA . VAL A 1 158 ? 44.017 -1.432 -61.427 1.00 89.62 158 VAL A CA 1
ATOM 1274 C C . VAL A 1 158 ? 43.846 -2.152 -62.763 1.00 89.62 158 VAL A C 1
ATOM 1276 O O . VAL A 1 158 ? 44.776 -2.802 -63.231 1.00 89.62 158 VAL A O 1
ATOM 1279 N N . LYS A 1 159 ? 42.698 -1.984 -63.434 1.00 89.50 159 LYS A N 1
ATOM 1280 C CA . LYS A 1 159 ? 42.446 -2.599 -64.752 1.00 89.50 159 LYS A CA 1
ATOM 1281 C C . LYS A 1 159 ? 43.437 -2.155 -65.829 1.00 89.50 159 LYS A C 1
ATOM 1283 O O . LYS A 1 159 ? 43.756 -2.937 -66.715 1.00 89.50 159 LYS A O 1
ATOM 1288 N N . LEU A 1 160 ? 43.926 -0.919 -65.753 1.00 92.06 160 LEU A N 1
ATOM 1289 C CA . LEU A 1 160 ? 44.932 -0.376 -66.671 1.00 92.06 160 LEU A CA 1
ATOM 1290 C C . LEU A 1 160 ? 46.377 -0.765 -66.299 1.00 92.06 160 LEU A C 1
ATOM 1292 O O . LEU A 1 160 ? 47.315 -0.264 -66.919 1.00 92.06 160 LEU A O 1
ATOM 1296 N N . GLY A 1 161 ? 46.582 -1.595 -65.269 1.00 91.00 161 GLY A N 1
ATOM 1297 C CA . GLY A 1 161 ? 47.911 -1.992 -64.794 1.00 91.00 161 GLY A CA 1
ATOM 1298 C C . GLY A 1 161 ? 48.707 -0.854 -64.145 1.00 91.00 161 GLY A C 1
ATOM 1299 O O . GLY A 1 161 ? 49.917 -0.963 -63.975 1.00 91.00 161 GLY A O 1
ATOM 1300 N N . LYS A 1 162 ? 48.049 0.260 -63.798 1.00 91.00 162 LYS A N 1
ATOM 1301 C CA . LYS A 1 162 ? 48.674 1.422 -63.141 1.00 91.00 162 LYS A CA 1
ATOM 1302 C C . LYS A 1 162 ? 48.716 1.288 -61.620 1.00 91.00 162 LYS A C 1
ATOM 1304 O O . LYS A 1 162 ? 49.436 2.036 -60.966 1.00 91.00 162 LYS A O 1
ATOM 1309 N N . LYS A 1 163 ? 47.950 0.353 -61.058 1.00 88.12 163 LYS A N 1
ATOM 1310 C CA . LYS A 1 163 ? 47.924 0.037 -59.628 1.00 88.12 163 LYS A CA 1
ATOM 1311 C C . LYS A 1 163 ? 47.810 -1.477 -59.453 1.00 88.12 163 LYS A C 1
ATOM 1313 O O . LYS A 1 163 ? 47.039 -2.112 -60.161 1.00 88.12 163 LYS A O 1
ATOM 1318 N N . ASN A 1 164 ? 48.542 -2.048 -58.498 1.00 84.00 164 ASN A N 1
ATOM 1319 C CA . ASN A 1 164 ? 48.511 -3.497 -58.260 1.00 84.00 164 ASN A CA 1
ATOM 1320 C C . ASN A 1 164 ? 47.212 -3.952 -57.579 1.00 84.00 164 ASN A C 1
ATOM 1322 O O . ASN A 1 164 ? 46.744 -5.058 -57.825 1.00 84.00 164 ASN A O 1
ATOM 1326 N N . GLN A 1 165 ? 46.636 -3.115 -56.709 1.00 84.75 165 GLN A N 1
ATOM 1327 C CA . GLN A 1 165 ? 45.450 -3.450 -55.919 1.00 84.75 165 GLN A CA 1
ATOM 1328 C C . GLN A 1 165 ? 44.589 -2.216 -55.646 1.00 84.75 165 GLN A C 1
ATOM 1330 O O . GLN A 1 165 ? 45.091 -1.095 -55.538 1.00 84.75 165 GLN A O 1
ATOM 1335 N N . ASN A 1 166 ? 43.284 -2.432 -55.499 1.00 83.88 166 ASN A N 1
ATOM 1336 C CA . ASN A 1 166 ? 42.375 -1.416 -54.998 1.00 83.88 166 ASN A CA 1
ATOM 1337 C C . ASN A 1 166 ? 42.229 -1.596 -53.484 1.00 83.88 166 ASN A C 1
ATOM 1339 O O . ASN A 1 166 ? 41.578 -2.538 -53.041 1.00 83.88 166 ASN A O 1
ATOM 1343 N N . TYR A 1 167 ? 42.854 -0.706 -52.717 1.00 79.00 167 TYR A N 1
ATOM 1344 C CA . TYR A 1 167 ? 42.631 -0.600 -51.283 1.00 79.00 167 TYR A CA 1
ATOM 1345 C C . TYR A 1 167 ? 41.867 0.685 -50.998 1.00 79.00 167 TYR A C 1
ATOM 1347 O O . TYR A 1 167 ? 42.309 1.770 -51.388 1.00 79.00 167 TYR A O 1
ATOM 1355 N N . LEU A 1 168 ? 40.738 0.533 -50.320 1.00 80.69 168 LEU A N 1
ATOM 1356 C CA . LEU A 1 168 ? 39.953 1.609 -49.752 1.00 80.69 168 LEU A CA 1
ATOM 1357 C C . LEU A 1 168 ? 39.537 1.148 -48.355 1.00 80.69 168 LEU A C 1
ATOM 1359 O O . LEU A 1 168 ? 39.005 0.043 -48.227 1.00 80.69 168 LEU A O 1
ATOM 1363 N N . SER A 1 169 ? 39.816 1.959 -47.334 1.00 79.19 169 SER A N 1
ATOM 1364 C CA . SER A 1 169 ? 39.485 1.616 -45.948 1.00 79.19 169 SER A CA 1
ATOM 1365 C C . SER A 1 169 ? 37.987 1.345 -45.797 1.00 79.19 169 SER A C 1
ATOM 1367 O O . SER A 1 169 ? 37.158 1.983 -46.448 1.00 79.19 169 SER A O 1
ATOM 1369 N N . GLY A 1 170 ? 37.623 0.391 -44.942 1.00 77.56 170 GLY A N 1
ATOM 1370 C CA . GLY A 1 170 ? 36.214 0.157 -44.619 1.00 77.56 170 GLY A CA 1
ATOM 1371 C C . GLY A 1 170 ?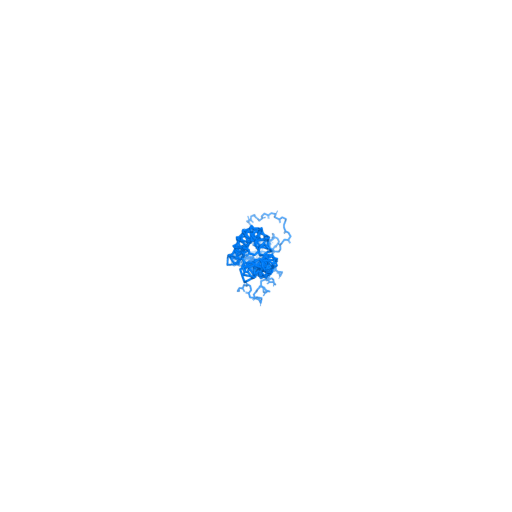 35.611 1.336 -43.848 1.00 77.56 170 GLY A C 1
ATOM 1372 O O . GLY A 1 170 ? 36.330 2.076 -43.180 1.00 77.56 170 GLY A O 1
ATOM 1373 N N . ALA A 1 171 ? 34.282 1.490 -43.874 1.00 78.31 171 ALA A N 1
ATOM 1374 C CA . ALA A 1 171 ? 33.595 2.554 -43.128 1.00 78.31 171 ALA A CA 1
ATOM 1375 C C . ALA A 1 171 ? 33.938 2.533 -41.626 1.00 78.31 171 ALA A C 1
ATOM 1377 O O . ALA A 1 171 ? 34.186 3.575 -41.031 1.00 78.31 171 ALA A O 1
ATOM 1378 N N . TYR A 1 172 ? 34.030 1.348 -41.019 1.00 72.81 172 TYR A N 1
ATOM 1379 C CA . TYR A 1 172 ? 34.455 1.208 -39.625 1.00 72.81 172 TYR A CA 1
ATOM 1380 C C . TYR A 1 172 ? 35.888 1.700 -39.375 1.00 72.81 172 TYR A C 1
ATOM 1382 O O . TYR A 1 172 ? 36.145 2.351 -38.369 1.00 72.81 172 TYR A O 1
ATOM 1390 N N . GLU A 1 173 ? 36.815 1.413 -40.290 1.00 74.62 173 GLU A N 1
ATOM 1391 C CA . GLU A 1 173 ? 38.226 1.806 -40.174 1.00 74.62 173 GLU A CA 1
ATOM 1392 C C . GLU A 1 173 ? 38.424 3.301 -40.430 1.00 74.62 173 GLU A C 1
ATOM 1394 O O . GLU A 1 173 ? 39.236 3.941 -39.771 1.00 74.62 173 GLU A O 1
ATOM 1399 N N . ALA A 1 174 ? 37.678 3.860 -41.384 1.00 74.38 174 ALA A N 1
ATOM 1400 C CA . ALA A 1 174 ? 37.783 5.258 -41.779 1.00 74.38 174 ALA A CA 1
ATOM 1401 C C . ALA A 1 174 ? 37.076 6.216 -40.808 1.00 74.38 174 ALA A C 1
ATOM 1403 O O . ALA A 1 174 ? 37.475 7.372 -40.700 1.00 74.38 174 ALA A O 1
ATOM 1404 N N . ILE A 1 175 ? 36.027 5.747 -40.124 1.00 73.62 175 ILE A N 1
ATOM 1405 C CA . ILE A 1 175 ? 35.223 6.545 -39.184 1.00 73.62 175 ILE A CA 1
ATOM 1406 C C . ILE A 1 175 ? 35.602 6.247 -37.717 1.00 73.62 175 ILE A C 1
ATOM 1408 O O . ILE A 1 175 ? 35.259 7.027 -36.830 1.00 73.62 175 ILE A O 1
ATOM 1412 N N . GLY A 1 176 ? 36.299 5.137 -37.430 1.00 60.91 176 GLY A N 1
ATOM 1413 C CA . GLY A 1 176 ? 36.641 4.706 -36.063 1.00 60.91 176 GLY A CA 1
ATOM 1414 C C . GLY A 1 176 ? 37.350 5.808 -35.255 1.00 60.91 176 GLY A C 1
ATOM 1415 O O . GLY A 1 176 ? 38.136 6.569 -35.801 1.00 60.91 176 GLY A O 1
ATOM 1416 N N . PHE A 1 177 ? 37.153 6.001 -33.948 1.00 50.97 177 PHE A N 1
ATOM 1417 C CA . PHE A 1 177 ? 36.737 5.109 -32.866 1.00 50.97 177 PHE A CA 1
ATOM 1418 C C . PHE A 1 177 ? 36.090 5.992 -31.775 1.00 50.97 177 PHE A C 1
ATOM 1420 O O . PHE A 1 177 ? 36.795 6.630 -30.995 1.00 50.97 177 PHE A O 1
ATOM 1427 N N . ALA A 1 178 ? 34.760 6.075 -31.692 1.00 47.75 178 ALA A N 1
ATOM 1428 C CA . ALA A 1 178 ? 34.143 6.565 -30.458 1.00 47.75 178 ALA A CA 1
ATOM 1429 C C . ALA A 1 178 ? 34.268 5.423 -29.440 1.00 47.75 178 ALA A C 1
ATOM 1431 O O . ALA A 1 178 ? 33.649 4.377 -29.608 1.00 47.75 178 ALA A O 1
ATOM 1432 N N . GLY A 1 179 ? 35.161 5.559 -28.458 1.00 45.97 179 GLY A N 1
ATOM 1433 C CA . GLY A 1 179 ? 35.411 4.516 -27.464 1.00 45.97 179 GLY A CA 1
ATOM 1434 C C . GLY A 1 179 ? 34.143 4.192 -26.676 1.00 45.97 179 GLY A C 1
ATOM 1435 O O . GLY A 1 179 ? 33.727 4.972 -25.823 1.00 45.97 179 GLY A O 1
ATOM 1436 N N . TYR A 1 180 ? 33.532 3.042 -26.954 1.00 50.84 180 TYR A N 1
ATOM 1437 C CA . TYR A 1 180 ? 32.421 2.518 -26.165 1.00 50.84 180 TYR A CA 1
ATOM 1438 C C . TYR A 1 180 ? 33.000 1.656 -25.044 1.00 50.84 180 TYR A C 1
ATOM 1440 O O . TYR A 1 180 ? 33.724 0.695 -25.294 1.00 50.84 180 TYR A O 1
ATOM 1448 N N . GLY A 1 181 ? 32.751 2.061 -23.797 1.00 46.19 181 GLY A N 1
ATOM 1449 C CA . GLY A 1 181 ? 33.289 1.389 -22.617 1.00 46.19 181 GLY A CA 1
ATOM 1450 C C . GLY A 1 181 ? 32.836 -0.069 -22.530 1.00 46.19 181 GLY A C 1
ATOM 1451 O O . GLY A 1 181 ? 31.667 -0.378 -22.761 1.00 46.19 181 GLY A O 1
ATOM 1452 N N . ASN A 1 182 ? 33.764 -0.951 -22.152 1.00 45.62 182 ASN A N 1
ATOM 1453 C CA . ASN A 1 182 ? 33.508 -2.359 -21.842 1.00 45.62 182 ASN A CA 1
ATOM 1454 C C . ASN A 1 182 ? 32.668 -2.480 -20.560 1.00 45.62 182 ASN A C 1
ATOM 1456 O O . ASN A 1 182 ? 33.180 -2.767 -19.480 1.00 45.62 182 ASN A O 1
ATOM 1460 N N . GLY A 1 183 ? 31.368 -2.218 -20.667 1.00 48.50 183 GLY A N 1
ATOM 1461 C CA . GLY A 1 183 ? 30.409 -2.511 -19.613 1.00 48.50 183 GLY A CA 1
ATOM 1462 C C . GLY A 1 183 ? 30.028 -3.986 -19.661 1.00 48.50 183 GLY A C 1
ATOM 1463 O O . GLY A 1 183 ? 29.348 -4.423 -20.578 1.00 48.50 183 GLY A O 1
ATOM 1464 N N . TYR A 1 184 ? 30.424 -4.781 -18.674 1.00 42.78 184 TYR A N 1
ATOM 1465 C CA . TYR A 1 184 ? 29.871 -6.124 -18.504 1.00 42.78 184 TYR A CA 1
ATOM 1466 C C . TYR A 1 184 ? 28.499 -6.009 -17.827 1.00 42.78 184 TYR A C 1
ATOM 1468 O O . TYR A 1 184 ? 28.387 -6.071 -16.607 1.00 42.78 184 TYR A O 1
ATOM 1476 N N . SER A 1 185 ? 27.441 -5.796 -18.614 1.00 42.56 185 SER A N 1
ATOM 1477 C CA . SER A 1 185 ? 26.054 -5.905 -18.147 1.00 42.56 185 SER A CA 1
ATOM 1478 C C . SER A 1 185 ? 25.235 -6.742 -19.124 1.00 42.56 185 SER A C 1
ATOM 1480 O O . SER A 1 185 ? 25.167 -6.453 -20.315 1.00 42.56 185 SER A O 1
ATOM 1482 N N . THR A 1 186 ? 24.579 -7.779 -18.606 1.00 45.12 186 THR A N 1
ATOM 1483 C CA . THR A 1 186 ? 23.753 -8.758 -19.335 1.00 45.12 186 THR A CA 1
ATOM 1484 C C . THR A 1 186 ? 22.383 -8.217 -19.763 1.00 45.12 186 THR A C 1
ATOM 1486 O O . THR A 1 186 ? 21.453 -8.983 -20.012 1.00 45.12 186 THR A O 1
ATOM 1489 N N . THR A 1 187 ? 22.216 -6.896 -19.855 1.00 51.53 187 THR A N 1
ATOM 1490 C CA . THR A 1 187 ? 20.939 -6.290 -20.244 1.00 51.53 187 THR A CA 1
ATOM 1491 C C . THR A 1 187 ? 20.943 -5.904 -21.726 1.00 51.53 187 THR A C 1
ATOM 1493 O O . THR A 1 187 ? 21.831 -5.198 -22.196 1.00 51.53 187 THR A O 1
ATOM 1496 N N . ASN A 1 188 ? 19.900 -6.305 -22.470 1.00 55.56 188 ASN A N 1
ATOM 1497 C CA . ASN A 1 188 ? 19.687 -5.991 -23.902 1.00 55.56 188 ASN A CA 1
ATOM 1498 C C . ASN A 1 188 ? 19.632 -4.480 -24.232 1.00 55.56 188 ASN A C 1
ATOM 1500 O O . ASN A 1 188 ? 19.414 -4.102 -25.383 1.00 55.56 188 ASN A O 1
ATOM 1504 N N . LEU A 1 189 ? 19.751 -3.614 -23.227 1.00 59.03 189 LEU A N 1
ATOM 1505 C CA . LEU A 1 189 ? 19.738 -2.157 -23.338 1.00 59.03 189 LEU A CA 1
ATOM 1506 C C . LEU A 1 189 ? 21.128 -1.574 -23.612 1.00 59.03 189 LEU A C 1
ATOM 1508 O O . LEU A 1 189 ? 21.223 -0.431 -24.049 1.00 59.03 189 LEU A O 1
ATOM 1512 N N . MET A 1 190 ? 22.196 -2.339 -23.381 1.00 69.19 190 MET A N 1
ATOM 1513 C CA . MET A 1 190 ? 23.546 -1.900 -23.704 1.00 69.19 190 MET A CA 1
ATOM 1514 C C . MET A 1 190 ? 23.773 -1.951 -25.214 1.00 69.19 190 MET A C 1
ATOM 1516 O O . MET A 1 190 ? 23.434 -2.946 -25.856 1.00 69.19 190 MET A O 1
ATOM 1520 N N . VAL A 1 191 ? 24.353 -0.890 -25.770 1.00 73.19 191 VAL A N 1
ATOM 1521 C CA . VAL A 1 191 ? 24.913 -0.902 -27.123 1.00 73.19 191 VAL A CA 1
ATOM 1522 C C . VAL A 1 191 ? 26.225 -1.674 -27.061 1.00 73.19 191 VAL A C 1
ATOM 1524 O O . VAL A 1 191 ? 27.183 -1.223 -26.435 1.00 73.19 191 VAL A O 1
ATOM 1527 N N . GLN A 1 192 ? 26.258 -2.852 -27.669 1.00 76.31 192 GLN A N 1
ATOM 1528 C CA . GLN A 1 192 ? 27.457 -3.675 -27.699 1.00 76.31 192 GLN A CA 1
ATOM 1529 C C . GLN A 1 192 ? 28.367 -3.267 -28.867 1.00 76.31 192 GLN A C 1
ATOM 1531 O O . GLN A 1 192 ? 27.908 -2.819 -29.919 1.00 76.31 192 GLN A O 1
ATOM 1536 N N . GLN A 1 193 ? 29.679 -3.448 -28.700 1.00 77.25 193 GLN A N 1
ATOM 1537 C CA . GLN A 1 193 ? 30.664 -3.072 -29.719 1.00 77.25 193 GLN A CA 1
ATOM 1538 C C . GLN A 1 193 ? 30.461 -3.829 -31.042 1.00 77.25 193 GLN A C 1
ATOM 1540 O O . GLN A 1 193 ? 30.656 -3.253 -32.109 1.00 77.25 193 GLN A O 1
ATOM 1545 N N . ASN A 1 194 ? 30.030 -5.092 -30.987 1.00 80.69 194 ASN A N 1
ATOM 1546 C CA . ASN A 1 194 ? 29.658 -5.880 -32.165 1.00 80.69 194 ASN A CA 1
ATOM 1547 C C . ASN A 1 194 ? 28.413 -5.324 -32.876 1.00 80.69 194 ASN A C 1
ATOM 1549 O O . ASN A 1 194 ? 28.392 -5.320 -34.096 1.00 80.69 194 ASN A O 1
ATOM 1553 N N . GLU A 1 195 ? 27.412 -4.804 -32.157 1.00 81.38 195 GLU A N 1
ATOM 1554 C CA . GLU A 1 195 ? 26.231 -4.184 -32.783 1.00 81.38 195 GLU A CA 1
ATOM 1555 C C . GLU A 1 195 ? 26.614 -2.916 -33.558 1.00 81.38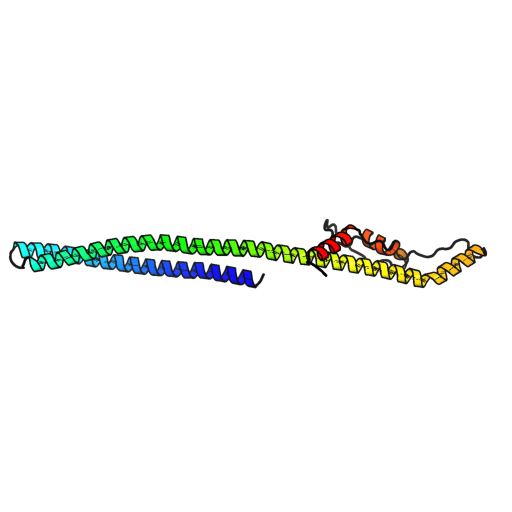 195 GLU A C 1
ATOM 1557 O O . GLU A 1 195 ? 26.125 -2.683 -34.662 1.00 81.38 195 GLU A O 1
ATOM 1562 N N . VAL A 1 196 ? 27.527 -2.114 -33.004 1.00 80.12 196 VAL A N 1
ATOM 1563 C CA . VAL A 1 196 ? 28.079 -0.928 -33.678 1.00 80.12 196 VAL A CA 1
ATOM 1564 C C . VAL A 1 196 ? 28.950 -1.331 -34.865 1.00 80.12 196 VAL A C 1
ATOM 1566 O O . VAL A 1 196 ? 28.837 -0.737 -35.935 1.00 80.12 196 VAL A O 1
ATOM 1569 N N . PHE A 1 197 ? 29.795 -2.352 -34.700 1.00 80.94 197 PHE A N 1
ATOM 1570 C CA . PHE A 1 197 ? 30.602 -2.912 -35.782 1.00 80.94 197 PHE A CA 1
ATOM 1571 C C . PHE A 1 197 ? 29.721 -3.411 -36.931 1.00 80.94 197 PHE A C 1
ATOM 1573 O O . PHE A 1 197 ? 29.976 -3.074 -38.084 1.00 80.94 197 PHE A O 1
ATOM 1580 N N . ASP A 1 198 ? 28.659 -4.156 -36.628 1.00 84.75 198 ASP A N 1
ATOM 1581 C CA . ASP A 1 198 ? 27.735 -4.698 -37.621 1.00 84.75 198 ASP A CA 1
ATOM 1582 C C . ASP A 1 198 ? 26.957 -3.593 -38.344 1.00 84.75 198 ASP A C 1
ATOM 1584 O O . ASP A 1 198 ? 26.799 -3.646 -39.570 1.00 84.75 198 ASP A O 1
ATOM 1588 N N . ALA A 1 199 ? 26.537 -2.552 -37.622 1.00 84.44 199 ALA A N 1
ATOM 1589 C CA . ALA A 1 199 ? 25.898 -1.382 -38.213 1.00 84.44 199 ALA A CA 1
ATOM 1590 C C . ALA A 1 199 ? 26.869 -0.593 -39.116 1.00 84.44 199 ALA A C 1
ATOM 1592 O O . ALA A 1 199 ? 26.519 -0.278 -40.253 1.00 84.44 199 ALA A O 1
ATOM 1593 N N . LEU A 1 200 ? 28.109 -0.338 -38.674 1.00 82.69 200 LEU A N 1
ATOM 1594 C CA . LEU A 1 200 ? 29.126 0.410 -39.437 1.00 82.69 200 LEU A CA 1
ATOM 1595 C C . LEU A 1 200 ? 29.678 -0.354 -40.641 1.00 82.69 200 LEU A C 1
ATOM 1597 O O . LEU A 1 200 ? 29.888 0.236 -41.697 1.00 82.69 200 LEU A O 1
ATOM 1601 N N . ASN A 1 201 ? 29.947 -1.652 -40.513 1.00 79.75 201 ASN A N 1
ATOM 1602 C CA . ASN A 1 201 ? 30.552 -2.429 -41.596 1.00 79.75 201 ASN A CA 1
ATOM 1603 C C . ASN A 1 201 ? 29.511 -2.997 -42.547 1.00 79.75 201 ASN A C 1
ATOM 1605 O O . ASN A 1 201 ? 29.657 -2.899 -43.771 1.00 79.75 201 ASN A O 1
ATOM 1609 N N . TYR A 1 202 ? 28.423 -3.536 -42.004 1.00 84.44 202 TYR A N 1
ATOM 1610 C CA . TYR A 1 202 ? 27.451 -4.294 -42.785 1.00 84.44 202 TYR A CA 1
ATOM 1611 C C . TYR A 1 202 ? 26.100 -3.594 -42.935 1.00 84.44 202 TYR A C 1
ATOM 1613 O O . TYR A 1 202 ? 25.273 -4.084 -43.700 1.00 84.44 202 TYR A O 1
ATOM 1621 N N . GLY A 1 203 ? 25.858 -2.475 -42.243 1.00 82.75 203 GLY A N 1
ATOM 1622 C CA . GLY A 1 203 ? 24.533 -1.845 -42.204 1.00 82.75 203 GLY A CA 1
ATOM 1623 C C . GLY A 1 203 ? 23.487 -2.725 -41.515 1.00 82.75 203 GLY A C 1
ATOM 1624 O O . GLY A 1 203 ? 22.292 -2.561 -41.745 1.00 82.75 203 GLY A O 1
ATOM 1625 N N . ARG A 1 204 ? 23.921 -3.712 -40.720 1.00 87.44 204 ARG A N 1
ATOM 1626 C CA . ARG A 1 204 ? 23.032 -4.684 -40.082 1.00 87.44 204 ARG A CA 1
ATOM 1627 C C . ARG A 1 204 ? 22.635 -4.189 -38.704 1.00 87.44 204 ARG A C 1
ATOM 1629 O O . ARG A 1 204 ? 23.484 -3.862 -37.884 1.00 87.44 204 ARG A O 1
ATOM 1636 N N . LEU A 1 205 ? 21.333 -4.178 -38.454 1.00 87.25 205 LEU A N 1
ATOM 1637 C CA . LEU A 1 205 ? 20.761 -3.842 -37.158 1.00 87.25 205 LEU A CA 1
ATOM 1638 C C . LEU A 1 205 ? 20.423 -5.134 -36.391 1.00 87.25 205 LEU A C 1
ATOM 1640 O O . LEU A 1 205 ? 19.965 -6.103 -37.003 1.00 87.25 205 LEU A O 1
ATOM 1644 N N . PRO A 1 206 ? 20.617 -5.178 -35.064 1.00 84.94 206 PRO A N 1
ATOM 1645 C CA . PRO A 1 206 ? 20.386 -6.378 -34.266 1.00 84.94 206 PRO A CA 1
ATOM 1646 C C . PRO A 1 206 ? 18.896 -6.754 -34.208 1.00 84.94 206 PRO A C 1
ATOM 1648 O O . PRO A 1 206 ? 18.072 -6.019 -33.654 1.00 84.94 206 PRO A O 1
ATOM 1651 N N . SER A 1 207 ? 18.558 -7.948 -34.713 1.00 84.00 207 SER A N 1
ATOM 1652 C CA . SER A 1 207 ? 17.188 -8.489 -34.736 1.00 84.00 207 SER A CA 1
ATOM 1653 C C . SER A 1 207 ? 16.475 -8.491 -33.373 1.00 84.00 207 SER A C 1
ATOM 1655 O O . SER A 1 207 ? 15.279 -8.183 -33.347 1.00 84.00 207 SER A O 1
ATOM 1657 N N . PRO A 1 208 ? 17.144 -8.783 -32.233 1.00 81.31 208 PRO A N 1
ATOM 1658 C CA . PRO A 1 208 ? 16.504 -8.704 -30.919 1.00 81.31 208 PRO A CA 1
ATOM 1659 C C . PRO A 1 208 ? 16.012 -7.293 -30.567 1.00 81.31 208 PRO A C 1
ATOM 1661 O O . PRO A 1 208 ? 14.910 -7.148 -30.039 1.00 81.31 208 PRO A O 1
ATOM 1664 N N . THR A 1 209 ? 16.787 -6.256 -30.899 1.00 82.62 209 THR A N 1
ATOM 1665 C CA . THR A 1 209 ? 16.442 -4.848 -30.642 1.00 82.62 209 THR A CA 1
ATOM 1666 C C . THR A 1 209 ? 15.262 -4.414 -31.511 1.00 82.62 209 THR A C 1
ATOM 1668 O O . THR A 1 209 ? 14.307 -3.832 -31.001 1.00 82.62 209 THR A O 1
ATOM 1671 N N . ILE A 1 210 ? 15.267 -4.776 -32.801 1.00 85.38 210 ILE A N 1
ATOM 1672 C CA . ILE A 1 210 ? 14.139 -4.523 -33.716 1.00 85.38 210 ILE A CA 1
ATOM 1673 C C . ILE A 1 210 ? 12.861 -5.178 -33.181 1.00 85.38 210 ILE A C 1
ATOM 1675 O O . ILE A 1 210 ? 11.841 -4.513 -33.003 1.00 85.38 210 ILE A O 1
ATOM 1679 N N . SER A 1 211 ? 12.938 -6.468 -32.843 1.00 85.69 211 SER A N 1
ATOM 1680 C CA . SER A 1 211 ? 11.794 -7.239 -32.341 1.00 85.69 211 SER A CA 1
ATOM 1681 C C . SER A 1 211 ? 11.237 -6.659 -31.037 1.00 85.69 211 SER A C 1
ATOM 1683 O O . SER A 1 211 ? 10.022 -6.628 -30.830 1.00 85.69 211 SER A O 1
ATOM 1685 N N . ALA A 1 212 ? 12.109 -6.176 -30.145 1.00 84.06 212 ALA A N 1
ATOM 1686 C CA . ALA A 1 212 ? 11.703 -5.526 -28.904 1.00 84.06 212 ALA A CA 1
ATOM 1687 C C . ALA A 1 212 ? 10.961 -4.205 -29.163 1.00 84.06 212 ALA A C 1
ATOM 1689 O O . ALA A 1 212 ? 9.929 -3.961 -28.537 1.00 84.06 212 ALA A O 1
ATOM 1690 N N . VAL A 1 213 ? 11.432 -3.381 -30.103 1.00 86.75 213 VAL A N 1
ATOM 1691 C CA . VAL A 1 213 ? 10.757 -2.133 -30.493 1.00 86.75 213 VAL A CA 1
ATOM 1692 C C . VAL A 1 213 ? 9.395 -2.422 -31.121 1.00 86.75 213 VAL A C 1
ATOM 1694 O O . VAL A 1 213 ? 8.395 -1.838 -30.708 1.00 86.75 213 VAL A O 1
ATOM 1697 N N . GLU A 1 214 ? 9.309 -3.371 -32.052 1.00 89.00 214 GLU A N 1
ATOM 1698 C CA . GLU A 1 214 ? 8.033 -3.769 -32.662 1.00 89.00 214 GLU A CA 1
ATOM 1699 C C . GLU A 1 214 ? 7.028 -4.279 -31.626 1.00 89.00 214 GLU A C 1
ATOM 1701 O O . GLU A 1 214 ? 5.847 -3.927 -31.669 1.00 89.00 214 GLU A O 1
ATOM 1706 N N . LYS A 1 215 ? 7.496 -5.079 -30.663 1.00 88.19 215 LYS A N 1
ATOM 1707 C CA . LYS A 1 215 ? 6.671 -5.544 -29.545 1.00 88.19 215 LYS A CA 1
ATOM 1708 C C . LYS A 1 215 ? 6.184 -4.374 -28.688 1.00 88.19 215 LYS A C 1
ATOM 1710 O O . LYS A 1 215 ? 5.008 -4.340 -28.335 1.00 88.19 215 LYS A O 1
ATOM 1715 N N . GLY A 1 216 ? 7.057 -3.410 -28.392 1.00 85.31 216 GLY A N 1
ATOM 1716 C CA . GLY A 1 216 ? 6.708 -2.191 -27.663 1.00 85.31 216 GLY A CA 1
ATOM 1717 C C . GLY A 1 216 ? 5.641 -1.356 -28.374 1.00 85.31 216 GLY A C 1
ATOM 1718 O O . GLY A 1 216 ? 4.702 -0.898 -27.725 1.00 85.31 216 GLY A O 1
ATOM 1719 N N . LYS A 1 217 ? 5.739 -1.222 -29.703 1.00 89.44 217 LYS A N 1
ATOM 1720 C CA . LYS A 1 217 ? 4.745 -0.524 -30.536 1.00 89.44 217 LYS A CA 1
ATOM 1721 C C . LYS A 1 217 ? 3.399 -1.243 -30.547 1.00 89.44 217 LYS A C 1
ATOM 1723 O O . LYS A 1 217 ? 2.372 -0.628 -30.281 1.00 89.44 217 LYS A O 1
ATOM 1728 N N . LYS A 1 218 ? 3.401 -2.562 -30.778 1.00 89.94 218 LYS A N 1
ATOM 1729 C CA . LYS A 1 218 ? 2.181 -3.395 -30.763 1.00 89.94 218 LYS A CA 1
ATOM 1730 C C . LYS A 1 218 ? 1.464 -3.357 -29.414 1.00 89.94 218 LYS A C 1
ATOM 1732 O O . LYS A 1 218 ? 0.241 -3.387 -29.375 1.00 89.94 218 LYS A O 1
ATOM 1737 N N . ALA A 1 219 ? 2.219 -3.280 -28.322 1.00 86.12 219 ALA A N 1
ATOM 1738 C CA . ALA A 1 219 ? 1.679 -3.189 -26.970 1.00 86.12 219 ALA A CA 1
ATOM 1739 C C . ALA A 1 219 ? 1.309 -1.752 -26.538 1.00 86.12 219 ALA A C 1
ATOM 1741 O O . ALA A 1 219 ? 0.882 -1.558 -25.405 1.00 86.12 219 ALA A O 1
ATOM 1742 N N . GLY A 1 220 ? 1.476 -0.744 -27.406 1.00 86.50 220 GLY A N 1
ATOM 1743 C CA . GLY A 1 220 ? 1.119 0.650 -27.118 1.00 86.50 220 GLY A CA 1
ATOM 1744 C C . GLY A 1 220 ? 2.057 1.370 -26.142 1.00 86.50 220 GLY A C 1
ATOM 1745 O O . GLY A 1 220 ? 1.727 2.448 -25.654 1.00 86.50 220 GLY A O 1
ATOM 1746 N N . TYR A 1 221 ? 3.228 0.801 -25.844 1.00 83.75 221 TYR A N 1
ATOM 1747 C CA . TYR A 1 221 ? 4.195 1.397 -24.917 1.00 83.75 221 TYR A CA 1
ATOM 1748 C C . TYR A 1 221 ? 5.040 2.509 -25.554 1.00 83.75 221 TYR A C 1
ATOM 1750 O O . TYR A 1 221 ? 5.535 3.388 -24.845 1.00 83.75 221 TYR A O 1
ATOM 1758 N N . ILE A 1 222 ? 5.208 2.466 -26.877 1.00 82.88 222 ILE A N 1
ATOM 1759 C CA . ILE A 1 222 ? 5.974 3.422 -27.688 1.00 82.88 222 ILE A CA 1
ATOM 1760 C C . ILE A 1 222 ? 5.312 3.621 -29.059 1.00 82.88 222 ILE A C 1
ATOM 1762 O O . ILE A 1 222 ? 4.484 2.805 -29.461 1.00 82.88 222 ILE A O 1
ATOM 1766 N N . LYS A 1 223 ? 5.662 4.708 -29.758 1.00 79.44 223 LYS A N 1
ATOM 1767 C CA . LYS A 1 223 ? 5.144 5.052 -31.096 1.00 79.44 223 LYS A CA 1
ATOM 1768 C C . LYS A 1 223 ? 6.070 4.545 -32.204 1.00 79.44 223 LYS A C 1
ATOM 1770 O O . LYS A 1 223 ? 7.308 4.630 -32.052 1.00 79.44 223 LYS A O 1
#

Foldseek 3Di:
DVVLVVVLVVLVVVLVVLLVVLVVVLVVLVVVLVVLVVVLVVLVVVLVVVVVCVVVVNDDPVVSVVSVVVNVVSVVVNVVSVVVSVVSVVVSVVVNVVSVVVSVVSVVVVVVVVVLVVLLVVLVLLVVLQVVLLVLLVLLVVVCVVCVVVQVVLVVCCVVVNDVDRDDDAQCRVVDDPDDDPDPDPDPSDDDPVQSVCCNRPVDHDPVSVVSNVVCVVVVSHD

pLDDT: mean 84.63, std 11.21, range [42.56, 96.56]